Protein AF-A0A932YW39-F1 (afdb_monomer)

pLDDT: mean 83.46, std 16.33, range [32.78, 98.44]

Radius of gyration: 21.77 Å; Cα contacts (8 Å, |Δi|>4): 282; chains: 1; bounding box: 57×42×63 Å

Solvent-accessible surface area (backbone atoms only — not comparable to full-atom values): 14179 Å² total; per-residue (Å²): 134,74,94,84,71,64,67,73,47,42,44,57,53,24,48,76,70,68,35,53,71,59,16,70,72,30,68,87,46,59,55,74,54,30,34,54,54,38,49,54,51,25,55,53,27,41,76,68,62,35,29,71,59,21,32,52,32,50,55,47,38,44,35,29,47,35,36,71,42,46,56,87,41,50,39,81,54,96,92,39,49,34,69,50,87,52,57,65,60,51,52,52,28,51,53,54,24,41,47,53,38,19,53,50,32,65,67,50,55,80,74,49,62,77,56,41,84,38,78,41,69,64,91,78,71,103,61,77,86,54,76,44,82,39,83,35,82,43,37,65,66,26,52,49,55,40,50,42,42,33,39,48,32,41,58,66,53,88,48,64,68,59,29,50,52,44,49,50,59,66,55,61,47,80,66,89,44,70,73,50,46,54,52,51,52,52,45,52,55,64,46,43,42,82,81,35,61,43,68,60,35,50,54,55,49,59,60,66,39,95,86,46,99,61,64,51,57,72,68,57,46,50,54,52,43,49,51,39,49,53,32,30,63,70,38,46,56,72,74,58,52,59,57,50,52,66,71,53,56,81,77,77,114

Organism: NCBI:txid2750080

Nearest PDB structures (foldseek):
  4uer-assembly1_a  TM=2.408E-01  e=3.748E-01  Lachancea kluyveri
  7bii-assembly2_B  TM=2.633E-01  e=3.950E+00  Nematocida sp. ERTm5
  7xk8-assembly1_R  TM=2.225E-01  e=3.272E+00  Homo sapiens

Sequence (253 aa):
MLSGEAYRTVAEVAADSGCWATFVLISHQPIPEQVARLEQVFLAAARKNDDKEAKKYVGFICRALDDGQFVPLLKEERGRRALSDDWRAVEQAGARAQQARAQKMMELYPQLPSHGTGDARELLAEDESRPIKINVPVLLETRRAMLTEVAAWWRLTKDEEEAARLFQFLQSRELRFEPEKKMFREVIYKATDASFPPQRLVEALLALAPNGDLNLDWGDQLELGRILAIAWARNSDLSQVARKLRTVQPLVG

Secondary structure (DSSP, 8-state):
--TTPPP--HHHHHHHTT-HHHHHHHTTS-HHHHHHHHHHHHHHHHHTT-HHHHHHHHHHHHHHHHHHHHGGGEEEETTEEEE-S-HHHHHHHHHHHHHHHHHHHHHHGGGS-S-EEEEEE-SSSS-TT-EEEEEE---HHHHHHHHHHHHHHHHH-S-HHHHHHHHHHHHT----SHHHHHHHHHHHHHHT-TTS-HHHHHHHHHHTSTTS--SS-HHHHHHHHHHHHHHHHHH--HHHHHHHHHHHGGG--

Mean predicted aligned error: 8.67 Å

Foldseek 3Di:
DPPDDFQDALLRVCVVVVVVVLNVCQVPDDLVSNLVSLLVQLLVCLVVLVLVSNQVSLVSNLRSLLCVLFVVQWDQDPNTTHGHPPVVSVVVSVLSSLVVSLVVLLVCVVSGDQWDWDWDADPDDDPRPDTDTDTDGTSLSSNLSSLLSLLLNLQVDPDVVSVVVSLCSLQQDQQPDPSNLVSSLVSNLVSLPLNGDLVSLVVSLVCLPPVHPTNDDPVSSVSSNVSSVVSNVSNDDPVVVVVVCVVCVVVVD

Structure (mmCIF, N/CA/C/O backbone):
data_AF-A0A932YW39-F1
#
_entry.id   AF-A0A932YW39-F1
#
loop_
_atom_site.group_PDB
_atom_site.id
_atom_site.type_symbol
_atom_site.label_atom_id
_atom_site.label_alt_id
_atom_site.label_comp_id
_atom_site.label_asym_id
_atom_site.label_entity_id
_atom_site.label_seq_id
_atom_site.pdbx_PDB_ins_code
_atom_site.Cartn_x
_atom_site.Cartn_y
_atom_site.Cartn_z
_atom_site.occupancy
_atom_site.B_iso_or_equiv
_atom_site.auth_seq_id
_atom_site.auth_comp_id
_atom_site.auth_asym_id
_atom_site.auth_atom_id
_atom_site.pdbx_PDB_model_num
ATOM 1 N N . MET A 1 1 ? -15.139 -4.180 5.042 1.00 45.75 1 MET A N 1
ATOM 2 C CA . MET A 1 1 ? -15.339 -5.035 6.230 1.00 45.75 1 MET A CA 1
ATOM 3 C C . MET A 1 1 ? -16.742 -5.597 6.151 1.00 45.75 1 MET A C 1
ATOM 5 O O . MET A 1 1 ? -17.661 -4.834 5.881 1.00 45.75 1 MET A O 1
ATOM 9 N N . LEU A 1 2 ? -16.885 -6.913 6.283 1.00 35.62 2 LEU A N 1
ATOM 10 C CA . LEU A 1 2 ? -18.188 -7.570 6.362 1.00 35.62 2 LEU A CA 1
ATOM 11 C C . LEU A 1 2 ? -18.764 -7.306 7.760 1.00 35.62 2 LEU A C 1
ATOM 13 O O . LEU A 1 2 ? -18.026 -7.333 8.744 1.00 35.62 2 LEU A O 1
ATOM 17 N N . SER A 1 3 ? -20.058 -7.008 7.851 1.00 36.50 3 SER A N 1
ATOM 18 C CA . SER A 1 3 ? -20.745 -6.789 9.125 1.00 36.50 3 SER A CA 1
ATOM 19 C C . SER A 1 3 ? -20.589 -8.017 10.035 1.00 36.50 3 SER A C 1
ATOM 21 O O . SER A 1 3 ? -21.037 -9.100 9.661 1.00 36.50 3 SER A O 1
ATOM 23 N N . GLY A 1 4 ? -19.985 -7.856 11.218 1.00 50.12 4 GLY A N 1
ATOM 24 C CA . GLY A 1 4 ? -20.008 -8.867 12.288 1.00 50.12 4 GLY A CA 1
ATOM 25 C C . GLY A 1 4 ? -18.657 -9.380 12.798 1.00 50.12 4 GLY A C 1
ATOM 26 O O . GLY A 1 4 ? -18.637 -10.040 13.836 1.00 50.12 4 GLY A O 1
ATOM 27 N N . GLU A 1 5 ? -17.531 -9.076 12.147 1.00 58.47 5 GLU A N 1
ATOM 28 C CA . GLU A 1 5 ? -16.210 -9.390 12.712 1.00 58.47 5 GLU A CA 1
ATOM 29 C C . GLU A 1 5 ? -15.775 -8.316 13.717 1.00 58.47 5 GLU A C 1
ATOM 31 O O . GLU A 1 5 ? -15.832 -7.118 13.433 1.00 58.47 5 GLU A O 1
ATOM 36 N N . ALA A 1 6 ? -15.345 -8.747 14.907 1.00 77.06 6 ALA A N 1
ATOM 37 C CA . ALA A 1 6 ? -14.797 -7.850 15.918 1.00 77.06 6 ALA A CA 1
ATOM 38 C C . ALA A 1 6 ? -13.520 -7.188 15.384 1.00 77.06 6 ALA A C 1
ATOM 40 O O . ALA A 1 6 ? -12.636 -7.865 14.852 1.00 77.06 6 ALA A O 1
ATOM 41 N N . TYR A 1 7 ? -13.423 -5.866 15.528 1.00 85.94 7 TYR A N 1
ATOM 42 C CA . TYR A 1 7 ? -12.223 -5.141 15.131 1.00 85.94 7 TYR A CA 1
ATOM 43 C C . TYR A 1 7 ? -11.058 -5.554 16.032 1.00 85.94 7 TYR A C 1
ATOM 45 O O . TYR A 1 7 ? -11.208 -5.621 17.252 1.00 85.94 7 TYR A O 1
ATOM 53 N N . ARG A 1 8 ? -9.900 -5.817 15.421 1.00 89.31 8 ARG A N 1
ATOM 54 C CA . ARG A 1 8 ? -8.695 -6.259 16.122 1.00 89.31 8 ARG A CA 1
ATOM 55 C C . ARG A 1 8 ? -7.599 -5.217 16.005 1.00 89.31 8 ARG A C 1
ATOM 57 O O . ARG A 1 8 ? -7.260 -4.823 14.889 1.00 89.31 8 ARG A O 1
ATOM 64 N N . THR A 1 9 ? -7.037 -4.823 17.141 1.00 93.00 9 THR A N 1
ATOM 65 C CA . THR A 1 9 ? -5.924 -3.865 17.200 1.00 93.00 9 THR A CA 1
ATOM 66 C C . THR A 1 9 ? -4.618 -4.483 16.710 1.00 93.00 9 THR A C 1
ATOM 68 O O . THR A 1 9 ? -4.467 -5.708 16.673 1.00 93.00 9 THR A O 1
ATOM 71 N N . VAL A 1 10 ? -3.628 -3.659 16.366 1.00 95.75 10 VAL A N 1
ATOM 72 C CA . VAL A 1 10 ? -2.300 -4.135 15.951 1.00 95.75 10 VAL A CA 1
ATOM 73 C C . VAL A 1 10 ? -1.633 -4.993 17.027 1.00 95.75 10 VAL A C 1
ATOM 75 O O . VAL A 1 10 ? -1.013 -6.002 16.696 1.00 95.75 10 VAL A O 1
ATOM 78 N N . ALA A 1 11 ? -1.814 -4.655 18.308 1.00 94.50 11 ALA A N 1
ATOM 79 C CA . ALA A 1 11 ? -1.295 -5.443 19.423 1.00 94.50 11 ALA A CA 1
ATOM 80 C C . ALA A 1 11 ? -1.951 -6.834 19.477 1.00 94.50 11 ALA A C 1
ATOM 82 O O . ALA A 1 11 ? -1.254 -7.842 19.571 1.00 94.50 11 ALA A O 1
ATOM 83 N N . GLU A 1 12 ? -3.276 -6.914 19.336 1.00 93.69 12 GLU A N 1
ATOM 84 C CA . GLU A 1 12 ? -3.998 -8.194 19.303 1.00 93.69 12 GLU A CA 1
ATOM 85 C C . GLU A 1 12 ? -3.575 -9.053 18.101 1.00 93.69 12 GLU A C 1
ATOM 87 O O . GLU A 1 12 ? -3.346 -10.251 18.245 1.00 93.69 12 GLU A O 1
ATOM 92 N N . VAL A 1 13 ? -3.405 -8.448 16.921 1.00 94.56 13 VAL A N 1
ATOM 93 C CA . VAL A 1 13 ? -2.918 -9.159 15.725 1.00 94.56 13 VAL A CA 1
ATOM 94 C C . VAL A 1 13 ? -1.470 -9.637 15.908 1.00 94.56 13 VAL A C 1
ATOM 96 O O . VAL A 1 13 ? -1.122 -10.742 15.482 1.00 94.56 13 VAL A O 1
ATOM 99 N N . ALA A 1 14 ? -0.610 -8.844 16.554 1.00 95.25 14 ALA A N 1
ATOM 100 C CA . ALA A 1 14 ? 0.764 -9.240 16.860 1.00 95.25 14 ALA A CA 1
ATOM 101 C C . ALA A 1 14 ? 0.818 -10.419 17.848 1.00 95.25 14 ALA A C 1
ATOM 103 O O . ALA A 1 14 ? 1.601 -11.345 17.636 1.00 95.25 14 ALA A O 1
ATOM 104 N N . ALA A 1 15 ? -0.029 -10.423 18.881 1.00 94.62 15 ALA A N 1
ATOM 105 C CA . ALA A 1 15 ? -0.123 -11.526 19.837 1.00 94.62 15 ALA A CA 1
ATOM 106 C C . ALA A 1 15 ? -0.582 -12.828 19.160 1.00 94.62 15 ALA A C 1
ATOM 108 O O . ALA A 1 15 ? 0.083 -13.857 19.277 1.00 94.62 15 ALA A O 1
ATOM 109 N N . ASP A 1 16 ? -1.656 -12.772 18.373 1.00 93.00 16 ASP A N 1
ATOM 110 C CA . ASP A 1 16 ? -2.217 -13.947 17.694 1.00 93.00 16 ASP A CA 1
ATOM 111 C C . ASP A 1 16 ? -1.306 -14.548 16.628 1.00 93.00 16 ASP A C 1
ATOM 113 O O . ASP A 1 16 ? -1.309 -15.755 16.400 1.00 93.00 16 ASP A O 1
ATOM 117 N N . SER A 1 17 ? -0.509 -13.709 15.971 1.00 91.44 17 SER A N 1
ATOM 118 C CA . SER A 1 17 ? 0.494 -14.163 15.005 1.00 91.44 17 SER A CA 1
ATOM 119 C C . SER A 1 17 ? 1.770 -14.703 15.666 1.00 91.44 17 SER A C 1
ATOM 121 O O . SER A 1 17 ? 2.734 -15.012 14.965 1.00 91.44 17 SER A O 1
ATOM 123 N N . GLY A 1 18 ? 1.811 -14.798 17.002 1.00 92.94 18 GLY A N 1
ATOM 124 C CA . GLY A 1 18 ? 2.975 -15.251 17.767 1.00 92.94 18 GLY A CA 1
ATOM 125 C C . GLY A 1 18 ? 4.152 -14.270 17.741 1.00 92.94 18 GLY A C 1
ATOM 126 O O . GLY A 1 18 ? 5.271 -14.626 18.112 1.00 92.94 18 GLY A O 1
ATOM 127 N N . CYS A 1 19 ? 3.929 -13.027 17.309 1.00 93.94 19 CYS A N 1
ATOM 128 C CA . CYS A 1 19 ? 4.953 -11.992 17.198 1.00 93.94 19 CYS A CA 1
ATOM 129 C C . CYS A 1 19 ? 5.147 -11.275 18.538 1.00 93.94 19 CYS A C 1
ATOM 131 O O . CYS A 1 19 ? 4.965 -10.062 18.643 1.00 93.94 19 CYS A O 1
ATOM 133 N N . TRP A 1 20 ? 5.537 -12.029 19.568 1.00 94.50 20 TRP A N 1
ATOM 134 C CA . TRP A 1 20 ? 5.637 -11.537 20.946 1.00 94.50 20 TRP A CA 1
ATOM 135 C C . TRP A 1 20 ? 6.577 -10.343 21.106 1.00 94.50 20 TRP A C 1
ATOM 137 O O . TRP A 1 20 ? 6.256 -9.419 21.845 1.00 94.50 20 TRP A O 1
ATOM 147 N N . ALA A 1 21 ? 7.697 -10.311 20.378 1.00 93.81 21 ALA A N 1
ATOM 148 C CA . ALA A 1 21 ? 8.599 -9.158 20.388 1.00 93.81 21 ALA A CA 1
ATOM 149 C C . ALA A 1 21 ? 7.898 -7.882 19.890 1.00 93.81 21 ALA A C 1
ATOM 151 O O . ALA A 1 21 ? 8.032 -6.825 20.499 1.00 93.81 21 ALA A O 1
ATOM 152 N N . THR A 1 22 ? 7.103 -7.991 18.821 1.00 96.06 22 THR A N 1
ATOM 153 C CA . THR A 1 22 ? 6.310 -6.880 18.281 1.00 96.06 22 THR A CA 1
ATOM 154 C C . THR A 1 22 ? 5.195 -6.475 19.234 1.00 96.06 22 THR A C 1
ATOM 156 O O . THR A 1 22 ? 5.003 -5.286 19.450 1.00 96.06 22 THR A O 1
ATOM 159 N N . PHE A 1 23 ? 4.497 -7.442 19.836 1.00 96.81 23 PHE A N 1
ATOM 160 C CA . PHE A 1 23 ? 3.485 -7.179 20.858 1.00 96.81 23 PHE A CA 1
ATOM 161 C C . PHE A 1 23 ? 4.086 -6.376 22.019 1.00 96.81 23 PHE A C 1
ATOM 163 O O . PHE A 1 23 ? 3.659 -5.257 22.277 1.00 96.81 23 PHE A O 1
ATOM 170 N N . VAL A 1 24 ? 5.144 -6.886 22.658 1.00 95.56 24 VAL A N 1
ATOM 171 C CA . VAL A 1 24 ? 5.813 -6.206 23.782 1.00 95.56 24 VAL A CA 1
ATOM 172 C C . VAL A 1 24 ? 6.287 -4.802 23.392 1.00 95.56 24 VAL A C 1
ATOM 174 O O . VAL A 1 24 ? 6.174 -3.877 24.193 1.00 95.56 24 VAL A O 1
ATOM 177 N N . LEU A 1 25 ? 6.766 -4.624 22.156 1.00 94.38 25 LEU A N 1
ATOM 178 C CA . LEU A 1 25 ? 7.236 -3.338 21.641 1.00 94.38 25 LEU A CA 1
ATOM 179 C C . LEU A 1 25 ? 6.136 -2.263 21.568 1.00 94.38 25 LEU A C 1
ATOM 181 O O . LEU A 1 25 ? 6.453 -1.084 21.720 1.00 94.38 25 LEU A O 1
ATOM 185 N N . ILE A 1 26 ? 4.874 -2.638 21.320 1.00 96.25 26 ILE A N 1
ATOM 186 C CA . ILE A 1 26 ? 3.799 -1.682 20.992 1.00 96.25 26 ILE A CA 1
ATOM 187 C C . ILE A 1 26 ? 2.642 -1.646 22.003 1.00 96.25 26 ILE A C 1
ATOM 189 O O . ILE A 1 26 ? 1.948 -0.636 22.076 1.00 96.25 26 ILE A O 1
ATOM 193 N N . SER A 1 27 ? 2.442 -2.687 22.820 1.00 92.19 27 SER A N 1
ATOM 194 C CA . SER A 1 27 ? 1.239 -2.864 23.661 1.00 92.19 27 SER A CA 1
ATOM 195 C C . SER A 1 27 ? 0.973 -1.772 24.698 1.00 92.19 27 SER A C 1
ATOM 197 O O . SER A 1 27 ? -0.163 -1.611 25.137 1.00 92.19 27 SER A O 1
ATOM 199 N N . HIS A 1 28 ? 1.999 -1.025 25.100 1.00 91.06 28 HIS A N 1
ATOM 200 C CA . HIS A 1 28 ? 1.885 0.046 26.097 1.00 91.06 28 HIS A CA 1
ATOM 201 C C . HIS A 1 28 ? 2.214 1.426 25.527 1.00 91.06 28 HIS A C 1
ATOM 203 O O . HIS A 1 28 ? 2.406 2.375 26.281 1.00 91.06 28 HIS A O 1
ATOM 209 N N . GLN A 1 29 ? 2.342 1.536 24.207 1.00 93.81 29 GLN A N 1
ATOM 210 C CA . GLN A 1 29 ? 2.684 2.787 23.543 1.00 93.81 29 GLN A CA 1
ATOM 211 C C . GLN A 1 29 ? 1.411 3.443 22.982 1.00 93.81 29 GLN A C 1
ATOM 213 O O . GLN A 1 29 ? 0.507 2.733 22.532 1.00 93.81 29 GLN A O 1
ATOM 218 N N . PRO A 1 30 ? 1.312 4.781 22.964 1.00 94.81 30 PRO A N 1
ATOM 219 C CA . PRO A 1 30 ? 0.289 5.476 22.193 1.00 94.81 30 PRO A CA 1
ATOM 220 C C . PRO A 1 30 ? 0.471 5.206 20.691 1.00 94.81 30 PRO A C 1
ATOM 222 O O . PRO A 1 30 ? 1.581 4.971 20.218 1.00 94.81 30 PRO A O 1
ATOM 225 N N . ILE A 1 31 ? -0.616 5.268 19.920 1.00 93.88 31 ILE A N 1
ATOM 226 C CA . ILE A 1 31 ? -0.646 4.867 18.498 1.00 93.88 31 ILE A CA 1
ATOM 227 C C . ILE A 1 31 ? 0.460 5.522 17.642 1.00 93.88 31 ILE A C 1
ATOM 229 O O . ILE A 1 31 ? 1.117 4.794 16.898 1.00 93.88 31 ILE A O 1
ATOM 233 N N . PRO A 1 32 ? 0.752 6.838 17.751 1.00 95.06 32 PRO A N 1
ATOM 234 C CA . PRO A 1 32 ? 1.852 7.439 16.991 1.00 95.06 32 PRO A CA 1
ATOM 235 C C . PRO A 1 32 ? 3.217 6.806 17.296 1.00 95.06 32 PRO A C 1
ATOM 237 O O . PRO A 1 32 ? 4.021 6.591 16.391 1.00 95.06 32 PRO A O 1
ATOM 240 N N . GLU A 1 33 ? 3.467 6.452 18.559 1.00 96.88 33 GLU A N 1
ATOM 241 C CA . GLU A 1 33 ? 4.694 5.764 18.962 1.00 96.88 33 GLU A CA 1
ATOM 242 C C . GLU A 1 33 ? 4.702 4.312 18.479 1.00 96.88 33 GLU A C 1
ATOM 244 O O . GLU A 1 33 ? 5.743 3.838 18.031 1.00 96.88 33 GLU A O 1
ATOM 249 N N . GLN A 1 34 ? 3.556 3.619 18.479 1.00 96.62 34 GLN A N 1
ATOM 250 C CA . GLN A 1 34 ? 3.457 2.279 17.889 1.00 96.62 34 GLN A CA 1
ATOM 251 C C . GLN A 1 34 ? 3.877 2.294 16.415 1.00 96.62 34 GLN A C 1
ATOM 253 O O . GLN A 1 34 ? 4.720 1.494 16.013 1.00 96.62 34 GLN A O 1
ATOM 258 N N . VAL A 1 35 ? 3.344 3.235 15.625 1.00 97.44 35 VAL A N 1
ATOM 259 C CA . VAL A 1 35 ? 3.701 3.405 14.208 1.00 97.44 35 VAL A CA 1
ATOM 260 C C . VAL A 1 35 ? 5.206 3.648 14.059 1.00 97.44 35 VAL A C 1
ATOM 262 O O . VAL A 1 35 ? 5.867 2.904 13.337 1.00 97.44 35 VAL A O 1
ATOM 265 N N . ALA A 1 36 ? 5.777 4.594 14.811 1.00 97.50 36 ALA A N 1
ATOM 266 C CA . ALA A 1 36 ? 7.208 4.901 14.753 1.00 97.50 36 ALA A CA 1
ATOM 267 C C . ALA A 1 36 ? 8.101 3.698 15.122 1.00 97.50 36 ALA A C 1
ATOM 269 O O . ALA A 1 36 ? 9.142 3.467 14.503 1.00 97.50 36 ALA A O 1
ATOM 270 N N . ARG A 1 37 ? 7.707 2.890 16.115 1.00 97.50 37 ARG A N 1
ATOM 271 C CA . ARG A 1 37 ? 8.437 1.665 16.484 1.00 97.50 37 ARG A CA 1
ATOM 272 C C . ARG A 1 37 ? 8.369 0.610 15.384 1.00 97.50 37 ARG A C 1
ATOM 274 O O . ARG A 1 37 ? 9.387 -0.003 15.070 1.00 97.50 37 ARG A O 1
ATOM 281 N N . LEU A 1 38 ? 7.199 0.408 14.781 1.00 98.19 38 LEU A N 1
ATOM 282 C CA . LEU A 1 38 ? 7.026 -0.540 13.679 1.00 98.19 38 LEU A CA 1
ATOM 283 C C . LEU A 1 38 ? 7.818 -0.108 12.436 1.00 98.19 38 LEU A C 1
ATOM 285 O O . LEU A 1 38 ? 8.444 -0.954 11.800 1.00 98.19 38 LEU A O 1
ATOM 289 N N . GLU A 1 39 ? 7.871 1.193 12.141 1.00 97.88 39 GLU A N 1
ATOM 290 C CA . GLU A 1 39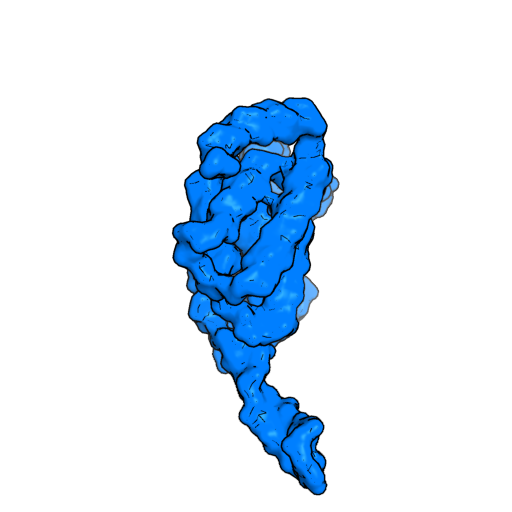 ? 8.710 1.767 11.080 1.00 97.88 39 GLU A CA 1
ATOM 291 C C . GLU A 1 39 ? 10.199 1.484 11.301 1.00 97.88 39 GLU A C 1
ATOM 293 O O . GLU A 1 39 ? 10.898 1.074 10.374 1.00 97.88 39 GLU A O 1
ATOM 298 N N . GLN A 1 40 ? 10.697 1.643 12.531 1.00 97.38 40 GLN A N 1
ATOM 299 C CA . GLN A 1 40 ? 12.096 1.342 12.852 1.00 97.38 40 GLN A CA 1
ATOM 300 C C . GLN A 1 40 ? 12.446 -0.118 12.545 1.00 97.38 40 GLN A C 1
ATOM 302 O O . GLN A 1 40 ? 13.496 -0.388 11.953 1.00 97.38 40 GLN A O 1
ATOM 307 N N . VAL A 1 41 ? 11.568 -1.059 12.907 1.00 97.62 41 VAL A N 1
ATOM 308 C CA . VAL A 1 41 ? 11.806 -2.484 12.643 1.00 97.62 41 VAL A CA 1
ATOM 309 C C . VAL A 1 41 ? 11.658 -2.811 11.158 1.00 97.62 41 VAL A C 1
ATOM 311 O O . VAL A 1 41 ? 12.501 -3.519 10.608 1.00 97.62 41 VAL A O 1
ATOM 314 N N . PHE A 1 42 ? 10.664 -2.232 10.484 1.00 98.19 42 PHE A N 1
ATOM 315 C CA . PHE A 1 42 ? 10.502 -2.316 9.034 1.00 98.19 42 PHE A CA 1
ATOM 316 C C . PHE A 1 42 ? 11.773 -1.885 8.290 1.00 98.19 42 PHE A C 1
ATOM 318 O O . PHE A 1 42 ? 12.306 -2.642 7.480 1.00 98.19 42 PHE A O 1
ATOM 325 N N . LEU A 1 43 ? 12.314 -0.704 8.606 1.00 97.50 43 LEU A N 1
ATOM 326 C CA . LEU A 1 43 ? 13.524 -0.181 7.966 1.00 97.50 43 LEU A CA 1
ATOM 327 C C . LEU A 1 43 ? 14.772 -1.000 8.320 1.00 97.50 43 LEU A C 1
ATOM 329 O O . LEU A 1 43 ? 15.725 -1.047 7.539 1.00 97.50 43 LEU A O 1
ATOM 333 N N . ALA A 1 44 ? 14.807 -1.634 9.494 1.00 96.38 44 ALA A N 1
ATOM 334 C CA . ALA A 1 44 ? 15.876 -2.560 9.857 1.00 96.38 44 ALA A CA 1
ATOM 335 C C . ALA A 1 44 ? 15.801 -3.865 9.044 1.00 96.38 44 ALA A C 1
ATOM 337 O O . ALA A 1 44 ? 16.838 -4.347 8.587 1.00 96.38 44 ALA A O 1
ATOM 338 N N . ALA A 1 45 ? 14.601 -4.411 8.824 1.00 95.94 45 ALA A N 1
ATOM 339 C CA . ALA A 1 45 ? 14.379 -5.581 7.973 1.00 95.94 45 ALA A CA 1
ATOM 340 C C . ALA A 1 45 ? 14.700 -5.278 6.500 1.00 95.94 45 ALA A C 1
A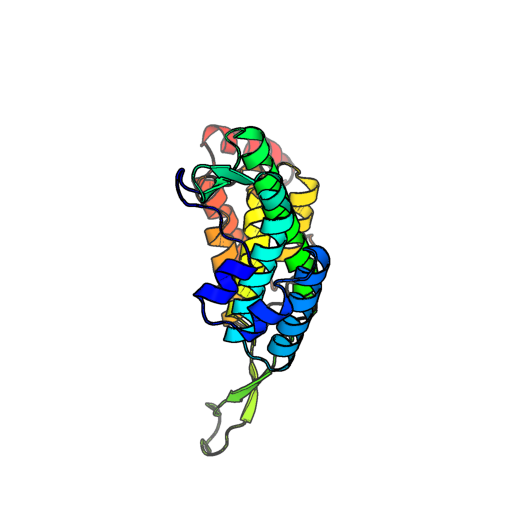TOM 34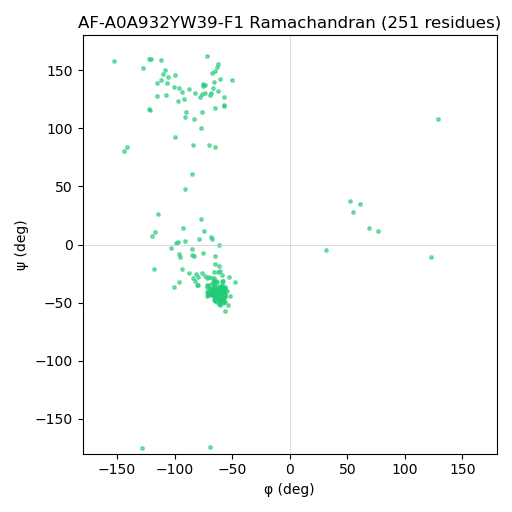2 O O . ALA A 1 45 ? 15.446 -6.022 5.861 1.00 95.94 45 ALA A O 1
ATOM 343 N N . ALA A 1 46 ? 14.241 -4.129 5.992 1.00 95.44 46 ALA A N 1
ATOM 344 C CA . ALA A 1 46 ? 14.526 -3.668 4.637 1.00 95.44 46 ALA A CA 1
ATOM 345 C C . ALA A 1 46 ? 16.035 -3.524 4.382 1.00 95.44 46 ALA A C 1
ATOM 347 O O . ALA A 1 46 ? 16.535 -4.006 3.372 1.00 95.44 46 ALA A O 1
ATOM 348 N N . ARG A 1 47 ? 16.789 -2.945 5.329 1.00 94.31 47 ARG A N 1
ATOM 349 C CA . ARG A 1 47 ? 18.259 -2.838 5.241 1.00 94.31 47 ARG A CA 1
ATOM 350 C C . ARG A 1 47 ? 18.979 -4.187 5.207 1.00 94.31 47 ARG A C 1
ATOM 352 O O . ARG A 1 47 ? 20.095 -4.262 4.705 1.00 94.31 47 ARG A O 1
ATOM 359 N N . LYS A 1 48 ? 18.355 -5.243 5.731 1.00 93.25 48 LYS A N 1
ATOM 360 C CA . LYS A 1 48 ? 18.862 -6.622 5.676 1.00 93.25 48 LYS A CA 1
ATOM 361 C C . LYS A 1 48 ? 18.370 -7.393 4.446 1.00 93.25 48 LYS A C 1
ATOM 363 O O . LYS A 1 48 ? 18.679 -8.573 4.332 1.00 93.25 48 LYS A O 1
ATOM 368 N N . ASN A 1 49 ? 17.621 -6.752 3.542 1.00 92.69 49 ASN A N 1
ATOM 369 C CA . ASN A 1 49 ? 16.938 -7.386 2.410 1.00 92.69 49 ASN A CA 1
ATOM 370 C C . ASN A 1 49 ? 15.997 -8.539 2.821 1.00 92.69 49 ASN A C 1
ATOM 372 O O . ASN A 1 49 ? 15.746 -9.448 2.032 1.00 92.69 49 ASN A O 1
ATOM 376 N N . ASP A 1 50 ? 15.455 -8.501 4.043 1.00 94.56 50 ASP A N 1
ATOM 377 C CA . ASP A 1 50 ? 14.483 -9.488 4.520 1.00 94.56 50 ASP A CA 1
ATOM 378 C C . ASP A 1 50 ? 13.076 -9.095 4.052 1.00 94.56 50 ASP A C 1
ATOM 380 O O . ASP A 1 50 ? 12.338 -8.395 4.747 1.00 94.56 50 ASP A O 1
ATOM 384 N N . ASP A 1 51 ? 12.726 -9.504 2.829 1.00 95.38 51 ASP A N 1
ATOM 385 C CA . ASP A 1 51 ? 11.450 -9.150 2.191 1.00 95.38 51 ASP A CA 1
ATOM 386 C C . ASP A 1 51 ? 10.242 -9.677 2.971 1.00 95.38 51 ASP A C 1
ATOM 388 O O . ASP A 1 51 ? 9.229 -8.995 3.115 1.00 95.38 51 ASP A O 1
ATOM 392 N N . LYS A 1 52 ? 10.357 -10.883 3.535 1.00 95.94 52 LYS A N 1
ATOM 393 C CA . LYS A 1 52 ? 9.268 -11.500 4.292 1.00 95.94 52 LYS A CA 1
ATOM 394 C C . LYS A 1 52 ? 8.984 -10.712 5.567 1.00 95.94 52 LYS A C 1
ATOM 396 O O . LYS A 1 52 ? 7.820 -10.411 5.848 1.00 95.94 52 LYS A O 1
ATOM 401 N N . GLU A 1 53 ? 10.026 -10.370 6.323 1.00 95.81 53 GLU A N 1
ATOM 402 C CA . GLU A 1 53 ? 9.863 -9.610 7.560 1.00 95.81 53 GLU A CA 1
ATOM 403 C C . GLU A 1 53 ? 9.460 -8.158 7.263 1.00 95.81 53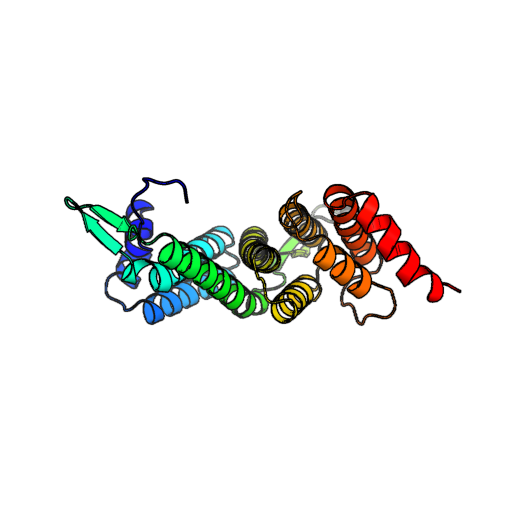 GLU A C 1
ATOM 405 O O . GLU A 1 53 ? 8.522 -7.648 7.876 1.00 95.81 53 GLU A O 1
ATOM 410 N N . ALA A 1 54 ? 10.065 -7.505 6.264 1.00 97.44 54 ALA A N 1
ATOM 411 C CA . ALA A 1 54 ? 9.690 -6.147 5.866 1.00 97.44 54 ALA A CA 1
ATOM 412 C C . ALA A 1 54 ? 8.209 -6.063 5.446 1.00 97.44 54 ALA A C 1
ATOM 414 O O . ALA A 1 54 ? 7.466 -5.225 5.962 1.00 97.44 54 ALA A O 1
ATOM 415 N N . LYS A 1 55 ? 7.727 -6.983 4.603 1.00 97.69 55 LYS A N 1
ATOM 416 C CA . LYS A 1 55 ? 6.316 -7.057 4.193 1.00 97.69 55 LYS A CA 1
ATOM 417 C C . LYS A 1 55 ? 5.375 -7.266 5.378 1.00 97.69 55 LYS A C 1
ATOM 419 O O . LYS A 1 55 ? 4.316 -6.644 5.453 1.00 97.69 55 LYS A O 1
ATOM 424 N N . LYS A 1 56 ? 5.742 -8.138 6.315 1.00 97.19 56 LYS A N 1
ATOM 425 C CA . LYS A 1 56 ? 4.965 -8.366 7.539 1.00 97.19 56 LYS A CA 1
ATOM 426 C C . LYS A 1 56 ? 4.810 -7.072 8.344 1.00 97.19 56 LYS A C 1
ATOM 428 O O . LYS A 1 56 ? 3.700 -6.759 8.775 1.00 97.19 56 LYS A O 1
ATOM 433 N N . TYR A 1 57 ? 5.880 -6.290 8.488 1.00 97.88 57 TYR A N 1
ATOM 434 C CA . TYR A 1 57 ? 5.809 -5.002 9.179 1.00 97.88 57 TYR A CA 1
ATOM 435 C C . TYR A 1 57 ? 5.035 -3.928 8.407 1.00 97.88 57 TYR A C 1
ATOM 437 O O . TYR A 1 57 ? 4.396 -3.109 9.060 1.00 97.88 57 TYR A O 1
ATOM 445 N N . VAL A 1 58 ? 4.970 -3.963 7.068 1.00 98.06 58 VAL A N 1
ATOM 446 C CA . VAL A 1 58 ? 4.001 -3.133 6.313 1.00 98.06 58 VAL A CA 1
ATOM 447 C C . VAL A 1 58 ? 2.574 -3.420 6.789 1.00 98.06 58 VAL A C 1
ATOM 449 O O . VAL A 1 58 ? 1.824 -2.491 7.079 1.00 98.06 58 VAL A O 1
ATOM 452 N N . GLY A 1 59 ? 2.219 -4.698 6.960 1.00 97.56 59 GLY A N 1
ATOM 453 C CA . GLY A 1 59 ? 0.911 -5.097 7.488 1.00 97.56 59 GLY A CA 1
ATOM 454 C C . GLY A 1 59 ? 0.636 -4.564 8.899 1.00 97.56 59 GLY A C 1
ATOM 455 O O . GLY A 1 59 ? -0.460 -4.067 9.166 1.00 97.56 59 GLY A O 1
ATOM 456 N N . PHE A 1 60 ? 1.628 -4.611 9.793 1.00 98.00 60 PHE A N 1
ATOM 457 C CA . PHE A 1 60 ? 1.493 -4.036 11.134 1.00 98.00 60 PHE A CA 1
ATOM 458 C C . PHE A 1 60 ? 1.395 -2.509 11.121 1.00 98.00 60 PHE A C 1
ATOM 460 O O . PHE A 1 60 ? 0.569 -1.967 11.847 1.00 98.00 60 PHE A O 1
ATOM 467 N N . ILE A 1 61 ? 2.169 -1.814 10.282 1.00 98.44 61 ILE A N 1
ATOM 468 C CA . ILE A 1 61 ? 2.080 -0.353 10.132 1.00 98.44 61 ILE A CA 1
ATOM 469 C C . ILE A 1 61 ? 0.683 0.040 9.645 1.00 98.44 61 ILE A C 1
ATOM 471 O O . ILE A 1 61 ? 0.052 0.901 10.254 1.00 98.44 61 ILE A O 1
ATOM 475 N N . CYS A 1 62 ? 0.158 -0.627 8.609 1.00 98.00 62 CYS A N 1
ATOM 476 C CA . CYS A 1 62 ? -1.205 -0.384 8.132 1.00 98.00 62 CYS A CA 1
ATOM 477 C C . CYS A 1 62 ? -2.236 -0.567 9.250 1.00 98.00 62 CYS A C 1
ATOM 479 O O . CYS A 1 62 ? -3.121 0.269 9.409 1.00 98.00 62 CYS A O 1
ATOM 481 N N . ARG A 1 63 ? -2.093 -1.623 10.060 1.00 96.88 63 ARG A N 1
ATOM 482 C CA . ARG A 1 63 ? -2.997 -1.882 11.184 1.00 96.88 63 ARG A CA 1
ATOM 483 C C . ARG A 1 63 ? -2.872 -0.844 12.302 1.00 96.88 63 ARG A C 1
ATOM 485 O O . ARG A 1 63 ? -3.881 -0.447 12.864 1.00 96.88 63 ARG A O 1
ATOM 492 N N . ALA A 1 64 ? -1.670 -0.376 12.617 1.00 97.38 64 ALA A N 1
ATOM 493 C CA . ALA A 1 64 ? -1.482 0.676 13.615 1.00 97.38 64 ALA A CA 1
ATOM 494 C C . ALA A 1 64 ? -2.093 2.014 13.152 1.00 97.38 64 ALA A C 1
ATOM 496 O O . ALA A 1 64 ? -2.676 2.747 13.949 1.00 97.38 64 ALA A O 1
ATOM 497 N N . LEU A 1 65 ? -2.022 2.321 11.852 1.00 97.50 65 LEU A N 1
ATOM 498 C CA . LEU A 1 65 ? -2.705 3.483 11.272 1.00 97.50 65 LEU A CA 1
ATOM 499 C C . LEU A 1 65 ? -4.231 3.331 11.323 1.00 97.50 65 LEU A C 1
ATOM 501 O O . LEU A 1 65 ? -4.927 4.302 11.624 1.00 97.50 65 LEU A O 1
ATOM 505 N N . ASP A 1 66 ? -4.739 2.119 11.085 1.00 95.88 66 ASP A N 1
ATOM 506 C CA . ASP A 1 66 ? -6.156 1.789 11.261 1.00 95.88 66 ASP A CA 1
ATOM 507 C C . ASP A 1 66 ? -6.606 2.021 12.698 1.00 95.88 66 ASP A C 1
ATOM 509 O O . ASP A 1 66 ? -7.643 2.645 12.917 1.00 95.88 66 ASP A O 1
ATOM 513 N N . ASP A 1 67 ? -5.810 1.585 13.677 1.00 95.06 67 ASP A N 1
ATOM 514 C CA . ASP A 1 67 ? -6.123 1.774 15.091 1.00 95.06 67 ASP A CA 1
ATOM 515 C C . ASP A 1 67 ? -6.324 3.256 15.412 1.00 95.06 67 ASP A C 1
ATOM 517 O O . ASP A 1 67 ? -7.262 3.608 16.125 1.00 95.06 67 ASP A O 1
ATOM 521 N N . GLY A 1 68 ? -5.517 4.138 14.812 1.00 93.69 68 GLY A N 1
ATOM 522 C CA . GLY A 1 68 ? -5.650 5.588 14.967 1.00 93.69 68 GLY A CA 1
ATOM 523 C C . GLY A 1 68 ? -7.004 6.147 14.522 1.00 93.69 68 GLY A C 1
ATOM 524 O O . GLY A 1 68 ? -7.431 7.176 15.041 1.00 93.69 68 GLY A O 1
ATOM 525 N N . GLN A 1 69 ? -7.687 5.476 13.590 1.00 94.25 69 GLN A N 1
ATOM 526 C CA . GLN A 1 69 ? -8.988 5.899 13.063 1.00 94.25 69 GLN A CA 1
ATOM 527 C C . GLN A 1 69 ? -10.160 5.132 13.681 1.00 94.25 69 GLN A C 1
ATOM 529 O O . GLN A 1 69 ? -11.224 5.708 13.901 1.00 94.25 69 GLN A O 1
ATOM 534 N N . PHE A 1 70 ? -9.981 3.839 13.958 1.00 91.88 70 PHE A N 1
ATOM 535 C CA . PHE A 1 70 ? -11.058 2.947 14.379 1.00 91.88 70 PHE A CA 1
ATOM 536 C C . PHE A 1 70 ? -11.158 2.766 15.892 1.00 91.88 70 PHE A C 1
ATOM 538 O O . PHE A 1 70 ? -12.277 2.631 16.380 1.00 91.88 70 PHE A O 1
ATOM 545 N N . VAL A 1 71 ? -10.054 2.806 16.653 1.00 90.69 71 VAL A N 1
ATOM 546 C CA . VAL A 1 71 ? -10.096 2.648 18.124 1.00 90.69 71 VAL A CA 1
ATOM 547 C C . VAL A 1 71 ? -11.019 3.669 18.800 1.00 90.69 71 VAL A C 1
ATOM 549 O O . VAL A 1 71 ? -11.807 3.253 19.649 1.00 90.69 71 VAL A O 1
ATOM 552 N N . PRO A 1 72 ? -11.026 4.963 18.413 1.00 89.88 72 PRO A N 1
ATOM 553 C CA . PRO A 1 72 ? -11.964 5.938 18.975 1.00 89.88 72 PRO A CA 1
ATOM 554 C C . PRO A 1 72 ? -13.444 5.621 18.713 1.00 89.88 72 PRO A C 1
ATOM 556 O O . PRO A 1 72 ? -14.314 6.166 19.386 1.00 89.88 72 PRO A O 1
ATOM 559 N N . LEU A 1 73 ? -13.737 4.767 17.727 1.00 87.75 73 LEU A N 1
ATOM 560 C CA . LEU A 1 73 ? -15.090 4.360 17.349 1.00 87.75 73 LEU A CA 1
ATOM 561 C C . LEU A 1 73 ? -15.488 3.003 17.939 1.00 87.75 73 LEU A C 1
ATOM 563 O O . LEU A 1 73 ? -16.586 2.526 17.647 1.00 87.75 73 LEU A O 1
ATOM 567 N N . LEU A 1 74 ? -14.623 2.365 18.731 1.00 85.94 74 LEU A N 1
ATOM 568 C CA . LEU A 1 74 ? -14.942 1.091 19.363 1.00 85.94 74 LEU A CA 1
ATOM 569 C C . LEU A 1 74 ? -15.882 1.301 20.547 1.00 85.94 74 LEU A C 1
ATOM 571 O O . LEU A 1 74 ? -15.618 2.094 21.449 1.00 85.94 74 LEU A O 1
ATOM 575 N N . LYS A 1 75 ? -16.964 0.530 20.555 1.00 80.50 75 LYS A N 1
ATOM 576 C CA . LYS A 1 75 ? -17.853 0.351 21.697 1.00 80.50 75 LYS A CA 1
ATOM 577 C C . LYS A 1 75 ? -17.608 -1.023 22.298 1.00 80.50 75 LYS A C 1
ATOM 579 O O . LYS A 1 75 ? -17.335 -1.996 21.591 1.00 80.50 75 LYS A O 1
ATOM 584 N N . GLU A 1 76 ? -17.705 -1.101 23.616 1.00 73.00 76 GLU A N 1
ATOM 585 C CA . GLU A 1 76 ? -1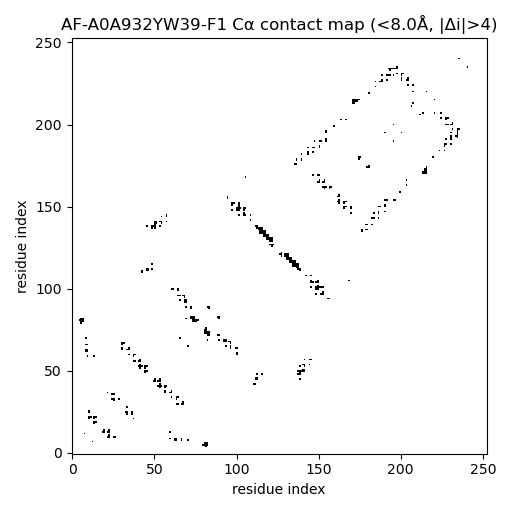7.647 -2.370 24.323 1.00 73.00 76 GLU A CA 1
ATOM 586 C C . GLU A 1 76 ? -19.066 -2.925 24.466 1.00 73.00 76 GLU A C 1
ATOM 588 O O . GLU A 1 76 ? -19.891 -2.390 25.203 1.00 73.00 76 GLU A O 1
ATOM 593 N N . GLU A 1 77 ? -19.363 -4.000 23.739 1.00 63.75 77 GLU A N 1
ATOM 594 C CA . GLU A 1 77 ? -20.654 -4.678 23.784 1.00 63.75 77 GLU A CA 1
ATOM 595 C C . GLU A 1 77 ? -20.461 -6.133 24.202 1.00 63.75 77 GLU A C 1
ATOM 597 O O . GLU A 1 77 ? -19.829 -6.925 23.503 1.00 63.75 77 GLU A O 1
ATOM 602 N N . ARG A 1 78 ? -21.014 -6.508 25.364 1.00 58.12 78 ARG A N 1
ATOM 603 C CA . ARG A 1 78 ? -20.974 -7.891 25.889 1.00 58.12 78 ARG A CA 1
ATOM 604 C C . ARG A 1 78 ? -19.551 -8.485 25.944 1.00 58.12 78 ARG A C 1
ATOM 606 O O . ARG A 1 78 ? -19.361 -9.667 25.661 1.00 58.12 78 ARG A O 1
ATOM 613 N N . GLY A 1 79 ? -18.553 -7.662 26.280 1.00 61.59 79 GLY A N 1
ATOM 614 C CA . GLY A 1 79 ? -17.141 -8.062 26.351 1.00 61.59 79 GLY A CA 1
ATOM 615 C C . GLY A 1 79 ? -16.439 -8.194 24.993 1.00 61.59 79 GLY A C 1
ATOM 616 O O . GLY A 1 79 ? -15.340 -8.739 24.926 1.00 61.59 79 GLY A O 1
ATOM 617 N N . ARG A 1 80 ? -17.057 -7.723 23.901 1.00 64.38 80 ARG A N 1
ATOM 618 C CA . ARG A 1 80 ? -16.445 -7.631 22.568 1.00 64.38 80 ARG A CA 1
ATOM 619 C C . ARG A 1 80 ? -16.321 -6.167 22.153 1.00 64.38 80 ARG A C 1
ATOM 621 O O . ARG A 1 80 ? -17.238 -5.380 22.367 1.00 64.38 80 ARG A O 1
ATOM 628 N N . ARG A 1 81 ? -15.193 -5.811 21.531 1.00 70.88 81 ARG A N 1
ATOM 629 C CA . ARG A 1 81 ? -14.999 -4.497 20.902 1.00 70.88 81 ARG A CA 1
ATOM 630 C C . ARG A 1 81 ? -15.613 -4.529 19.507 1.00 70.88 81 ARG A C 1
ATOM 632 O O . ARG A 1 81 ? -15.093 -5.195 18.610 1.00 70.88 81 ARG A O 1
ATOM 639 N N . ALA A 1 82 ? -16.735 -3.844 19.346 1.00 77.62 82 ALA A N 1
ATOM 640 C CA . ALA A 1 82 ? -17.402 -3.662 18.065 1.00 77.62 82 ALA A CA 1
ATOM 641 C C . ALA A 1 82 ? -17.238 -2.211 17.607 1.00 77.62 82 ALA A C 1
ATOM 643 O O . ALA A 1 82 ? -17.112 -1.302 18.425 1.00 77.62 82 ALA A O 1
ATOM 644 N N . LEU A 1 83 ? -17.221 -1.986 16.295 1.00 80.06 83 LEU A N 1
ATOM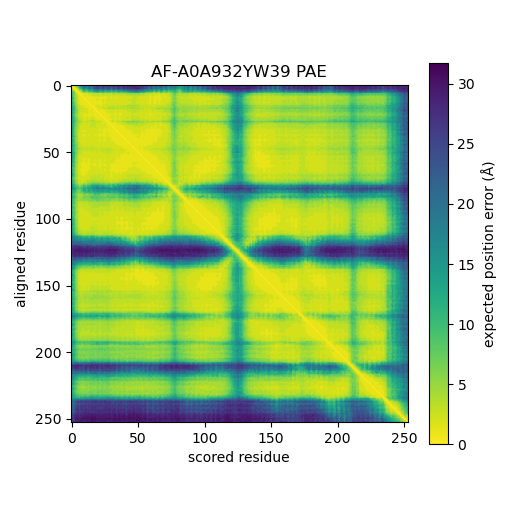 645 C CA . LEU A 1 83 ? -17.293 -0.628 15.761 1.00 80.06 83 LEU A CA 1
ATOM 646 C C . LEU A 1 83 ? -18.674 -0.033 16.048 1.00 80.06 83 LEU A C 1
ATOM 648 O O . LEU A 1 83 ? -19.668 -0.753 16.072 1.00 80.06 83 LEU A O 1
ATOM 652 N N . SER A 1 84 ? -18.722 1.282 16.248 1.00 78.62 84 SER A N 1
ATOM 653 C CA . SER A 1 84 ? -19.965 2.038 16.395 1.00 78.62 84 SER A CA 1
ATOM 654 C C . SER A 1 84 ? -20.962 1.742 15.266 1.00 78.62 84 SER A C 1
ATOM 656 O O . SER A 1 84 ? -20.578 1.690 14.099 1.00 78.62 84 SER A O 1
ATOM 658 N N . ASP A 1 85 ? -22.255 1.668 15.601 1.00 82.38 85 ASP A N 1
ATOM 659 C CA . ASP A 1 85 ? -23.355 1.562 14.624 1.00 82.38 85 ASP A CA 1
ATOM 660 C C . ASP A 1 85 ? -23.510 2.796 13.722 1.00 82.38 85 ASP A C 1
ATOM 662 O O . ASP A 1 85 ? -24.274 2.774 12.754 1.00 82.38 85 ASP A O 1
ATOM 666 N N . ASP A 1 86 ? -22.807 3.892 14.028 1.00 86.19 86 ASP A N 1
ATOM 667 C CA . ASP A 1 86 ? -22.734 5.049 13.140 1.00 86.19 86 ASP A CA 1
ATOM 668 C C . ASP A 1 86 ? -21.909 4.702 11.893 1.00 86.19 86 ASP A C 1
ATOM 670 O O . ASP A 1 86 ? -20.700 4.941 11.806 1.00 86.19 86 ASP A O 1
ATOM 674 N N . TRP A 1 87 ? -22.597 4.129 10.907 1.00 85.31 87 TRP A N 1
ATOM 675 C CA . TRP A 1 87 ? -22.001 3.676 9.656 1.00 85.31 87 TRP A CA 1
ATOM 676 C C . TRP A 1 87 ? -21.284 4.799 8.900 1.00 85.31 87 TRP A C 1
ATOM 678 O O . TRP A 1 87 ? -20.283 4.529 8.237 1.00 85.31 87 TRP A O 1
ATOM 688 N N . ARG A 1 88 ? -21.742 6.056 9.017 1.00 88.69 88 ARG A N 1
ATOM 689 C CA . ARG A 1 88 ? -21.095 7.202 8.361 1.00 88.69 88 ARG A CA 1
ATOM 690 C C . ARG A 1 88 ? -19.759 7.509 9.016 1.00 88.69 88 ARG A C 1
ATOM 692 O O . ARG A 1 88 ? -18.783 7.754 8.311 1.00 88.69 88 ARG A O 1
ATOM 699 N N . ALA A 1 89 ? -19.701 7.478 10.348 1.00 88.50 89 ALA A N 1
ATOM 700 C CA . ALA A 1 89 ? -18.447 7.651 11.076 1.00 88.50 89 ALA A CA 1
ATOM 701 C C . ALA A 1 89 ? -17.445 6.535 10.736 1.00 88.50 89 ALA A C 1
ATOM 703 O O . ALA A 1 89 ? -16.272 6.817 10.492 1.00 88.50 89 ALA A O 1
ATOM 704 N N . VAL A 1 90 ? -17.910 5.284 10.641 1.00 89.38 90 VAL A N 1
ATOM 705 C CA . VAL A 1 90 ? -17.074 4.132 10.257 1.00 89.38 90 VAL A CA 1
ATOM 706 C C . VAL A 1 90 ? -16.573 4.245 8.814 1.00 89.38 90 VAL A C 1
ATOM 708 O O . VAL A 1 90 ? -15.397 3.990 8.554 1.00 89.38 90 VAL A O 1
ATOM 711 N N . GLU A 1 91 ? -17.422 4.664 7.873 1.00 90.50 91 GLU A N 1
ATOM 712 C CA . GLU A 1 91 ? -17.027 4.888 6.477 1.00 90.50 91 GLU A CA 1
ATOM 713 C C . GLU A 1 91 ? -15.971 5.999 6.365 1.00 90.50 91 GLU A C 1
ATOM 715 O O . GLU A 1 91 ? -14.944 5.824 5.704 1.00 90.50 91 GLU A O 1
ATOM 720 N N . GLN A 1 92 ? -16.174 7.120 7.066 1.00 92.88 92 GLN A N 1
ATOM 721 C CA . GLN A 1 92 ? -15.204 8.217 7.109 1.00 92.88 92 GLN A CA 1
ATOM 722 C C . GLN A 1 92 ? -13.873 7.786 7.732 1.00 92.88 92 GLN A C 1
ATOM 724 O O . GLN A 1 92 ? -12.816 8.137 7.206 1.00 92.88 92 GLN A O 1
ATOM 729 N N . ALA A 1 93 ? -13.904 7.009 8.819 1.00 93.12 93 ALA A N 1
ATOM 730 C CA . ALA A 1 93 ? -12.702 6.440 9.422 1.00 93.12 93 ALA A CA 1
ATOM 731 C C . ALA A 1 93 ? -11.972 5.504 8.451 1.00 93.12 93 ALA A C 1
ATOM 733 O O . ALA A 1 93 ? -10.753 5.586 8.335 1.00 93.12 93 ALA A O 1
ATOM 734 N N . GLY A 1 94 ? -12.704 4.687 7.686 1.00 93.88 94 GLY A N 1
ATOM 735 C CA . GLY A 1 94 ? -12.129 3.842 6.639 1.00 93.88 94 GLY A CA 1
ATOM 736 C C . GLY A 1 94 ? -11.422 4.635 5.541 1.00 93.88 94 GLY A C 1
ATOM 737 O O . GLY A 1 94 ? -10.304 4.287 5.162 1.00 93.88 94 GLY A O 1
ATOM 738 N N . ALA A 1 95 ? -12.020 5.734 5.076 1.00 94.44 95 ALA A N 1
ATOM 739 C CA . ALA A 1 95 ? -11.387 6.610 4.091 1.00 94.44 95 ALA A CA 1
ATOM 740 C C . ALA A 1 95 ? -10.112 7.270 4.648 1.00 94.44 95 ALA A C 1
ATOM 742 O O . ALA A 1 95 ? -9.067 7.232 4.000 1.00 94.44 95 ALA A O 1
ATOM 743 N N . ARG A 1 96 ? -10.167 7.806 5.878 1.00 96.19 96 ARG A N 1
ATOM 744 C CA . ARG A 1 96 ? -8.998 8.400 6.554 1.00 96.19 96 ARG A CA 1
ATOM 745 C C . ARG A 1 96 ? -7.891 7.378 6.798 1.00 96.19 96 ARG A C 1
ATOM 747 O O . ARG A 1 96 ? -6.719 7.704 6.643 1.00 96.19 96 ARG A O 1
ATOM 754 N N . ALA A 1 97 ? -8.250 6.143 7.144 1.00 96.25 97 ALA A N 1
ATOM 755 C CA . ALA A 1 97 ? -7.293 5.064 7.344 1.00 96.25 97 ALA A CA 1
ATOM 756 C C . ALA A 1 97 ? -6.578 4.726 6.031 1.00 96.25 97 ALA A C 1
ATOM 758 O O . ALA A 1 97 ? -5.349 4.688 5.999 1.00 96.25 97 ALA A O 1
ATOM 759 N N . GLN A 1 98 ? -7.318 4.572 4.926 1.00 97.31 98 GLN A N 1
ATOM 760 C CA . GLN A 1 98 ? -6.716 4.308 3.617 1.00 97.31 98 GLN A CA 1
ATOM 761 C C . GLN A 1 98 ? -5.815 5.460 3.149 1.00 97.31 98 GLN A C 1
ATOM 763 O O . GLN A 1 98 ? -4.720 5.209 2.642 1.00 97.31 98 GLN A O 1
ATOM 768 N N . GLN A 1 99 ? -6.236 6.709 3.369 1.00 97.69 99 GLN A N 1
ATOM 769 C CA . GLN A 1 99 ? -5.418 7.890 3.096 1.00 97.69 99 GLN A CA 1
ATOM 770 C C . GLN A 1 99 ? -4.112 7.869 3.903 1.00 97.69 99 GLN A C 1
ATOM 772 O O . GLN A 1 99 ? -3.031 8.023 3.332 1.00 97.69 99 GLN A O 1
ATOM 777 N N . ALA A 1 100 ? -4.193 7.623 5.216 1.00 97.56 100 ALA A N 1
ATOM 778 C CA . ALA A 1 100 ? -3.030 7.567 6.099 1.00 97.56 100 ALA A CA 1
ATOM 779 C C . ALA A 1 100 ? -2.052 6.453 5.692 1.00 97.56 100 ALA A C 1
ATOM 781 O O . ALA A 1 100 ? -0.840 6.677 5.662 1.00 97.56 100 ALA A O 1
ATOM 782 N N . ARG A 1 101 ? -2.563 5.269 5.319 1.00 98.25 101 ARG A N 1
ATOM 783 C CA . ARG A 1 101 ? -1.743 4.169 4.789 1.00 98.25 101 ARG A CA 1
ATOM 784 C C . ARG A 1 101 ? -1.025 4.574 3.512 1.00 98.25 101 ARG A C 1
ATOM 786 O O . ARG A 1 101 ? 0.191 4.435 3.447 1.00 98.25 101 ARG A O 1
ATOM 793 N N . ALA A 1 102 ? -1.744 5.096 2.519 1.00 98.06 102 ALA A N 1
ATOM 794 C CA . ALA A 1 102 ? -1.148 5.503 1.250 1.00 98.06 102 ALA A CA 1
ATOM 795 C C . ALA A 1 102 ? -0.069 6.573 1.449 1.00 98.06 102 ALA A C 1
ATOM 797 O O . ALA A 1 102 ? 1.039 6.422 0.935 1.00 98.06 102 ALA A O 1
ATOM 798 N N . GLN A 1 103 ? -0.344 7.596 2.264 1.00 97.88 103 GLN A N 1
ATOM 799 C CA . GLN A 1 103 ? 0.634 8.628 2.603 1.00 97.88 103 GLN A CA 1
ATOM 800 C C . GLN A 1 103 ? 1.884 8.030 3.259 1.00 97.88 103 GLN A C 1
ATOM 802 O O . GLN A 1 103 ? 3.002 8.344 2.846 1.00 97.88 103 GLN A O 1
ATOM 807 N N . LYS A 1 104 ? 1.712 7.122 4.226 1.00 98.12 104 LYS A N 1
ATOM 808 C CA . LYS A 1 104 ? 2.837 6.458 4.889 1.00 98.12 104 LYS A CA 1
ATOM 809 C C . LYS A 1 104 ? 3.634 5.567 3.932 1.00 98.12 104 LYS A C 1
ATOM 811 O O . LYS A 1 104 ? 4.862 5.559 3.977 1.00 98.12 104 LYS A O 1
ATOM 816 N N . MET A 1 105 ? 2.969 4.855 3.023 1.00 97.94 105 MET A N 1
ATOM 817 C CA . MET A 1 105 ? 3.658 4.057 2.007 1.00 97.94 105 MET A CA 1
ATOM 818 C C . MET A 1 105 ? 4.459 4.937 1.045 1.00 97.94 105 MET A C 1
ATOM 820 O O . MET A 1 105 ? 5.589 4.586 0.714 1.00 97.94 105 MET A O 1
ATOM 824 N N . MET A 1 106 ? 3.934 6.096 0.641 1.00 97.56 106 MET A N 1
ATOM 825 C CA . MET A 1 106 ? 4.681 7.052 -0.186 1.00 97.56 106 MET A CA 1
ATOM 826 C C . MET A 1 106 ? 5.924 7.602 0.525 1.00 97.56 106 MET A C 1
ATOM 828 O O . MET A 1 106 ? 6.944 7.812 -0.125 1.00 97.56 106 MET A O 1
ATOM 832 N N . GLU A 1 107 ? 5.853 7.812 1.841 1.00 97.06 107 GLU A N 1
ATOM 833 C CA . GLU A 1 107 ? 6.973 8.274 2.672 1.00 97.06 107 GLU A CA 1
ATOM 834 C C . GLU A 1 107 ? 8.064 7.202 2.842 1.00 97.06 107 GLU A C 1
ATOM 836 O O . GLU A 1 107 ? 9.260 7.496 2.781 1.00 97.06 107 GLU A O 1
ATOM 841 N N . LEU A 1 108 ? 7.662 5.947 3.049 1.00 97.06 108 LEU A N 1
ATOM 842 C CA . LEU A 1 108 ? 8.583 4.842 3.317 1.00 97.06 108 LEU A CA 1
ATOM 843 C C . LEU A 1 108 ? 9.202 4.250 2.044 1.00 97.06 108 LEU A C 1
ATOM 845 O O . LEU A 1 108 ? 10.338 3.782 2.075 1.00 97.06 108 LEU A O 1
ATOM 849 N N . TYR A 1 109 ? 8.487 4.257 0.916 1.00 95.56 109 TYR A N 1
ATOM 850 C CA . TYR A 1 109 ? 8.927 3.575 -0.307 1.00 95.56 109 TYR A CA 1
ATOM 851 C C . TYR A 1 109 ? 10.298 4.051 -0.826 1.00 95.56 109 TYR A C 1
ATOM 853 O O . TYR A 1 109 ? 11.107 3.197 -1.197 1.00 95.56 109 TYR A O 1
ATOM 861 N N . PRO A 1 110 ? 10.615 5.365 -0.850 1.00 93.12 110 PRO A N 1
ATOM 862 C CA . PRO A 1 110 ? 11.924 5.852 -1.289 1.00 93.12 110 PRO A CA 1
ATOM 863 C C . PRO A 1 110 ? 13.083 5.410 -0.386 1.00 93.12 110 PRO A C 1
ATOM 865 O O . PRO A 1 110 ? 14.232 5.479 -0.806 1.00 93.12 110 PRO A O 1
ATOM 868 N N . GLN A 1 111 ? 12.799 4.959 0.839 1.00 94.81 111 GLN A N 1
ATOM 869 C CA . GLN A 1 111 ? 13.807 4.505 1.802 1.00 94.81 111 GLN A CA 1
ATOM 870 C C . GLN A 1 111 ? 14.199 3.034 1.590 1.00 94.81 111 GLN A C 1
ATOM 872 O O . GLN A 1 111 ? 15.142 2.548 2.218 1.00 94.81 111 GLN A O 1
ATOM 877 N N . LEU A 1 112 ? 13.483 2.307 0.724 1.00 92.44 112 LEU A N 1
ATOM 878 C CA . LEU A 1 112 ? 13.792 0.917 0.411 1.00 92.44 112 LEU A CA 1
ATOM 879 C C . LEU A 1 112 ? 15.020 0.807 -0.505 1.00 92.44 112 LEU A C 1
ATOM 881 O O . LEU A 1 112 ? 15.073 1.507 -1.522 1.00 92.44 112 LEU A O 1
ATOM 885 N N . PRO A 1 113 ? 15.949 -0.135 -0.244 1.00 88.69 113 PRO A N 1
ATOM 886 C CA . PRO A 1 113 ? 17.042 -0.418 -1.170 1.00 88.69 113 PRO A CA 1
ATOM 887 C C . PRO A 1 113 ? 16.482 -0.799 -2.545 1.00 88.69 113 PRO A C 1
ATOM 889 O O . PRO A 1 113 ? 15.609 -1.663 -2.649 1.00 88.69 113 PRO A O 1
ATOM 892 N N . SER A 1 114 ? 16.940 -0.127 -3.604 1.00 79.12 114 SER A N 1
ATOM 893 C CA . SER A 1 114 ? 16.448 -0.342 -4.976 1.00 79.12 114 SER A CA 1
ATOM 894 C C . SER A 1 114 ? 16.948 -1.644 -5.598 1.00 79.12 114 SER A C 1
ATOM 896 O O . SER A 1 114 ? 16.273 -2.221 -6.439 1.00 79.12 114 SER A O 1
ATOM 898 N N . HIS A 1 115 ? 18.107 -2.130 -5.171 1.00 82.50 115 HIS A N 1
ATOM 899 C CA . HIS A 1 115 ? 18.711 -3.363 -5.656 1.00 82.50 115 HIS A CA 1
ATOM 900 C C . HIS A 1 115 ? 19.594 -3.974 -4.568 1.00 82.50 115 HIS A C 1
ATOM 902 O O . HIS A 1 115 ? 20.044 -3.288 -3.648 1.00 82.50 115 HIS A O 1
ATOM 908 N N . GLY A 1 116 ? 19.833 -5.273 -4.687 1.00 80.56 116 GLY A N 1
ATOM 909 C CA . GLY A 1 116 ? 20.801 -6.012 -3.889 1.00 80.56 116 GLY A CA 1
ATOM 910 C C . GLY A 1 116 ? 21.731 -6.814 -4.786 1.00 80.56 116 GLY A C 1
ATOM 911 O O . GLY A 1 116 ? 21.675 -6.722 -6.011 1.00 80.56 116 GLY A O 1
ATOM 912 N N . THR A 1 117 ? 22.593 -7.610 -4.165 1.00 77.44 117 THR A N 1
ATOM 913 C CA . THR A 1 117 ? 23.529 -8.485 -4.872 1.00 77.44 117 THR A CA 1
ATOM 914 C C . THR A 1 117 ? 22.962 -9.898 -4.958 1.00 77.44 117 THR A C 1
ATOM 916 O O . THR A 1 117 ? 22.655 -10.494 -3.928 1.00 77.44 117 THR A O 1
ATOM 919 N N . GLY A 1 118 ? 22.831 -10.423 -6.175 1.00 69.88 118 GLY A N 1
ATOM 920 C CA . GLY A 1 118 ? 22.452 -11.806 -6.455 1.00 69.88 118 GLY A CA 1
ATOM 921 C C . GLY A 1 118 ? 23.519 -12.506 -7.290 1.00 69.88 118 GLY A C 1
ATOM 922 O O . GLY A 1 118 ? 24.325 -11.848 -7.941 1.00 69.88 118 GLY A O 1
ATOM 923 N N . ASP A 1 119 ? 23.527 -13.834 -7.278 1.00 68.00 119 ASP A N 1
ATOM 924 C CA . ASP A 1 119 ? 24.462 -14.620 -8.083 1.00 68.00 119 ASP A CA 1
ATOM 925 C C . ASP A 1 119 ? 23.824 -14.962 -9.439 1.00 68.00 119 ASP A C 1
ATOM 927 O O . ASP A 1 119 ? 22.740 -15.545 -9.494 1.00 68.00 119 ASP A O 1
ATOM 931 N N . ALA A 1 120 ? 24.499 -14.623 -10.537 1.00 62.75 120 ALA A N 1
ATOM 932 C CA . ALA A 1 120 ? 24.187 -15.118 -11.873 1.00 62.75 120 ALA A CA 1
ATOM 933 C C . ALA A 1 120 ? 25.277 -16.070 -12.364 1.00 62.75 120 ALA A C 1
ATOM 935 O O . ALA A 1 120 ? 26.459 -15.911 -12.058 1.00 62.75 120 ALA A O 1
ATOM 936 N N . ARG A 1 121 ? 24.860 -17.063 -13.150 1.00 51.06 121 ARG A N 1
ATOM 937 C CA . ARG A 1 121 ? 25.756 -17.926 -13.923 1.00 51.06 121 ARG A CA 1
ATOM 938 C C . ARG A 1 121 ? 25.844 -17.368 -15.340 1.00 51.06 121 ARG A C 1
ATOM 940 O O . ARG A 1 121 ? 24.816 -16.994 -15.905 1.00 51.06 121 ARG A O 1
ATOM 947 N N . GLU A 1 122 ? 27.050 -17.276 -15.886 1.00 52.56 122 GLU A N 1
ATOM 948 C CA . GLU A 1 122 ? 27.270 -16.805 -17.254 1.00 52.56 122 GLU A CA 1
ATOM 949 C C . GLU A 1 122 ? 26.633 -17.790 -18.249 1.00 52.56 122 GLU A C 1
ATOM 951 O O . GLU A 1 122 ? 27.013 -18.952 -18.310 1.00 52.56 122 GLU A O 1
ATOM 956 N N . LEU A 1 123 ? 25.646 -17.334 -19.026 1.00 48.66 123 LEU A N 1
ATOM 957 C CA . LEU A 1 123 ? 25.120 -18.056 -20.199 1.00 48.66 123 LEU A CA 1
ATOM 958 C C . LEU A 1 123 ? 25.838 -17.634 -21.498 1.00 48.66 123 LEU A C 1
ATOM 960 O O . LEU A 1 123 ? 25.357 -17.909 -22.593 1.00 48.66 123 LEU A O 1
ATOM 964 N N . LEU A 1 124 ? 26.976 -16.939 -21.392 1.00 50.62 124 LEU A N 1
ATOM 965 C CA . LEU A 1 124 ? 27.708 -16.347 -22.514 1.00 50.62 124 LEU A CA 1
ATOM 966 C C . LEU A 1 124 ? 29.228 -16.444 -22.275 1.00 50.62 124 LEU A C 1
ATOM 968 O O . LEU A 1 124 ? 29.831 -15.459 -21.874 1.00 50.62 124 LEU A O 1
ATOM 972 N N . ALA A 1 125 ? 29.794 -17.629 -22.550 1.00 48.44 125 ALA A N 1
ATOM 973 C CA . ALA A 1 125 ? 31.206 -17.963 -22.846 1.00 48.44 125 ALA A CA 1
ATOM 974 C C . ALA A 1 125 ? 31.748 -19.109 -21.971 1.00 48.44 125 ALA A C 1
ATOM 976 O O . ALA A 1 125 ? 31.974 -18.914 -20.791 1.00 48.44 125 ALA A O 1
ATOM 977 N N . GLU A 1 126 ? 31.936 -20.280 -22.595 1.00 54.66 126 GLU A N 1
ATOM 978 C CA . GLU A 1 126 ? 32.833 -21.438 -22.341 1.00 54.66 126 GLU A CA 1
ATOM 979 C C . GLU A 1 126 ? 33.295 -21.875 -20.920 1.00 54.66 126 GLU A C 1
ATOM 981 O O . GLU A 1 126 ? 33.897 -22.942 -20.816 1.00 54.66 126 GLU A O 1
ATOM 986 N N . ASP A 1 127 ? 32.992 -21.180 -19.822 1.00 54.38 127 ASP A N 1
ATOM 987 C CA . ASP A 1 127 ? 33.379 -21.556 -18.457 1.00 54.38 127 ASP A CA 1
ATOM 988 C C . ASP A 1 127 ? 32.251 -21.254 -17.446 1.00 54.38 127 ASP A C 1
ATOM 990 O O . ASP A 1 127 ? 32.231 -20.242 -16.748 1.00 54.38 127 ASP A O 1
ATOM 994 N N . GLU A 1 128 ? 31.296 -22.184 -17.334 1.00 54.66 128 GLU A N 1
ATOM 995 C CA . GLU A 1 128 ? 30.145 -22.129 -16.411 1.00 54.66 128 GLU A CA 1
ATOM 996 C C . GLU A 1 128 ? 30.526 -22.255 -14.914 1.00 54.66 128 GLU A C 1
ATOM 998 O O . GLU A 1 128 ? 29.657 -22.389 -14.045 1.00 54.66 128 GLU A O 1
ATOM 1003 N N . SER A 1 129 ? 31.820 -22.260 -14.572 1.00 58.94 129 SER A N 1
ATOM 1004 C CA . SER A 1 129 ? 32.297 -22.634 -13.235 1.00 58.94 129 SER A CA 1
ATOM 1005 C C . SER A 1 129 ? 32.255 -21.514 -12.189 1.00 58.94 129 SER A C 1
ATOM 1007 O O . SER A 1 129 ? 32.442 -21.793 -11.000 1.00 58.94 129 SER A O 1
ATOM 1009 N N . ARG A 1 130 ? 32.000 -20.253 -12.577 1.00 57.78 130 ARG A N 1
ATOM 1010 C CA . ARG A 1 130 ? 32.112 -19.098 -11.668 1.00 57.78 130 ARG A CA 1
ATOM 1011 C C . ARG A 1 130 ? 30.802 -18.312 -11.541 1.00 57.78 130 ARG A C 1
ATOM 1013 O O . ARG A 1 130 ? 30.353 -17.717 -12.516 1.00 57.78 130 ARG A O 1
ATOM 1020 N N . PRO A 1 131 ? 30.190 -18.245 -10.344 1.00 63.03 131 PRO A N 1
ATOM 1021 C CA . PRO A 1 131 ? 29.081 -17.330 -10.105 1.00 63.03 131 PRO A CA 1
ATOM 1022 C C . PRO A 1 131 ? 29.585 -15.879 -10.110 1.00 63.03 131 PRO A C 1
ATOM 1024 O O . PRO A 1 131 ? 30.530 -15.538 -9.394 1.00 63.03 131 PRO A O 1
ATOM 1027 N N . ILE A 1 132 ? 28.941 -15.019 -10.900 1.00 70.69 132 ILE A N 1
ATOM 1028 C CA . ILE A 1 132 ? 29.187 -13.574 -10.920 1.00 70.69 132 ILE A CA 1
ATOM 1029 C C . ILE A 1 132 ? 28.097 -12.889 -10.100 1.00 70.69 132 ILE A C 1
ATOM 1031 O O . ILE A 1 132 ? 26.910 -13.181 -10.234 1.00 70.69 132 ILE A O 1
ATOM 1035 N N . LYS A 1 133 ? 28.503 -11.934 -9.265 1.00 75.81 133 LYS A N 1
ATOM 1036 C CA . LYS A 1 133 ? 27.588 -11.084 -8.505 1.00 75.81 133 LYS A CA 1
ATOM 1037 C C . LYS A 1 133 ? 26.977 -10.025 -9.421 1.00 75.81 133 LYS A C 1
ATOM 1039 O O . LYS A 1 133 ? 27.686 -9.139 -9.890 1.00 75.81 133 LYS A O 1
ATOM 1044 N N . ILE A 1 134 ? 25.672 -10.101 -9.646 1.00 79.75 134 ILE A N 1
ATOM 1045 C CA . ILE A 1 134 ? 24.895 -9.125 -10.413 1.00 79.75 134 ILE A CA 1
ATOM 1046 C C . ILE A 1 134 ? 23.927 -8.359 -9.509 1.00 79.75 134 ILE A C 1
ATOM 1048 O O . ILE A 1 134 ? 23.554 -8.814 -8.426 1.00 79.75 134 ILE A O 1
ATOM 1052 N N . ASN A 1 135 ? 23.492 -7.188 -9.969 1.00 80.19 135 ASN A N 1
ATOM 1053 C CA . ASN A 1 135 ? 22.416 -6.461 -9.309 1.00 80.19 135 ASN A CA 1
ATOM 1054 C C . ASN A 1 135 ? 21.080 -7.152 -9.592 1.00 80.19 135 ASN A C 1
ATOM 1056 O O . ASN A 1 135 ? 20.752 -7.420 -10.746 1.00 80.19 135 ASN A O 1
ATOM 1060 N N . VAL A 1 136 ? 20.308 -7.406 -8.541 1.00 83.69 136 VAL A N 1
ATOM 1061 C CA . VAL A 1 136 ? 18.968 -8.002 -8.622 1.00 83.69 136 VAL A CA 1
ATOM 1062 C C . VAL A 1 136 ? 17.962 -7.139 -7.861 1.00 83.69 136 VAL A C 1
ATOM 1064 O O . VAL A 1 136 ? 18.349 -6.465 -6.897 1.00 83.69 136 VAL A O 1
ATOM 1067 N N . PRO A 1 137 ? 16.675 -7.144 -8.253 1.00 85.25 137 PRO A N 1
ATOM 1068 C CA . PRO A 1 137 ? 15.652 -6.450 -7.488 1.00 85.25 137 PRO A CA 1
ATOM 1069 C C . PRO A 1 137 ? 15.488 -7.119 -6.121 1.00 85.25 137 PRO A C 1
ATOM 1071 O O . PRO A 1 137 ? 15.498 -8.346 -6.007 1.00 85.25 137 PRO A O 1
ATOM 1074 N N . VAL A 1 138 ? 15.309 -6.308 -5.083 1.00 89.00 138 VAL A N 1
ATOM 1075 C CA . VAL A 1 138 ? 15.059 -6.773 -3.713 1.00 89.00 138 VAL A CA 1
ATOM 1076 C C . VAL A 1 138 ? 13.730 -6.239 -3.207 1.00 89.00 138 VAL A C 1
ATOM 1078 O O . VAL A 1 138 ? 13.217 -5.226 -3.692 1.00 89.00 138 VAL A O 1
ATOM 1081 N N . LEU A 1 139 ? 13.196 -6.912 -2.187 1.00 92.75 139 LEU A N 1
ATOM 1082 C CA . LEU A 1 139 ? 11.986 -6.491 -1.485 1.00 92.75 139 LEU A CA 1
ATOM 1083 C C . LEU A 1 139 ? 10.743 -6.425 -2.396 1.00 92.75 139 LEU A C 1
ATOM 1085 O O . LEU A 1 139 ? 9.911 -5.527 -2.258 1.00 92.75 139 LEU A O 1
ATOM 1089 N N . LEU A 1 140 ? 10.628 -7.331 -3.374 1.00 93.56 140 LEU A N 1
ATOM 1090 C CA . LEU A 1 140 ? 9.552 -7.313 -4.370 1.00 93.56 140 LEU A CA 1
ATOM 1091 C C . LEU A 1 140 ? 8.167 -7.468 -3.732 1.00 93.56 140 LEU A C 1
ATOM 1093 O O . LEU A 1 140 ? 7.222 -6.795 -4.152 1.00 93.56 140 LEU A O 1
ATOM 1097 N N . GLU A 1 141 ? 8.022 -8.329 -2.723 1.00 95.44 141 GLU A N 1
ATOM 1098 C CA . GLU A 1 141 ? 6.737 -8.513 -2.049 1.00 95.44 141 GLU A CA 1
ATOM 1099 C C . GLU A 1 141 ? 6.368 -7.307 -1.187 1.00 95.44 141 GLU A C 1
ATOM 1101 O O . GLU A 1 141 ? 5.210 -6.882 -1.178 1.00 95.44 141 GLU A O 1
ATOM 1106 N N . THR A 1 142 ? 7.353 -6.731 -0.500 1.00 96.88 142 THR A N 1
ATOM 1107 C CA . THR A 1 142 ? 7.203 -5.503 0.282 1.00 96.88 142 THR A CA 1
ATOM 1108 C C . THR A 1 142 ? 6.797 -4.340 -0.618 1.00 96.88 142 THR A C 1
ATOM 1110 O O . THR A 1 142 ? 5.784 -3.690 -0.363 1.00 96.88 142 THR A O 1
ATOM 1113 N N . ARG A 1 143 ? 7.520 -4.112 -1.723 1.00 95.69 143 ARG A N 1
ATOM 1114 C CA . ARG A 1 143 ? 7.205 -3.067 -2.713 1.00 95.69 143 ARG A CA 1
ATOM 1115 C C . ARG A 1 143 ? 5.796 -3.232 -3.264 1.00 95.69 143 ARG A C 1
ATOM 1117 O O . ARG A 1 143 ? 5.046 -2.260 -3.315 1.00 95.69 143 ARG A O 1
ATOM 1124 N N . ARG A 1 144 ? 5.406 -4.463 -3.611 1.00 96.88 144 ARG A N 1
ATOM 1125 C CA . ARG A 1 144 ? 4.044 -4.782 -4.055 1.00 96.88 144 ARG A CA 1
ATOM 1126 C C . ARG A 1 144 ? 3.003 -4.400 -3.005 1.00 96.88 144 ARG A C 1
ATOM 1128 O O . ARG A 1 144 ? 2.003 -3.782 -3.362 1.00 96.88 144 ARG A O 1
ATOM 1135 N N . ALA A 1 145 ? 3.216 -4.760 -1.738 1.00 97.62 145 ALA A N 1
ATOM 1136 C CA . ALA A 1 145 ? 2.289 -4.433 -0.655 1.00 97.62 145 ALA A CA 1
ATOM 1137 C C . ALA A 1 145 ? 2.113 -2.912 -0.512 1.00 97.62 145 ALA A C 1
ATOM 1139 O O . ALA A 1 145 ? 0.987 -2.423 -0.496 1.00 97.62 145 ALA A O 1
ATOM 1140 N N . MET A 1 146 ? 3.214 -2.159 -0.523 1.00 98.06 146 MET A N 1
ATOM 1141 C CA . MET A 1 146 ? 3.184 -0.698 -0.414 1.00 98.06 146 MET A CA 1
ATOM 1142 C C . MET A 1 146 ? 2.474 -0.034 -1.600 1.00 98.06 146 MET A C 1
ATOM 1144 O O . MET A 1 146 ? 1.609 0.818 -1.407 1.00 98.06 146 MET A O 1
ATOM 1148 N N . LEU A 1 147 ? 2.793 -0.447 -2.833 1.00 96.94 147 LEU A N 1
ATOM 1149 C CA . LEU A 1 147 ? 2.145 0.082 -4.037 1.00 96.94 147 LEU A CA 1
ATOM 1150 C C . LEU A 1 147 ? 0.654 -0.261 -4.084 1.00 96.94 147 LEU A C 1
ATOM 1152 O O . LEU A 1 147 ? -0.132 0.532 -4.593 1.00 96.94 147 LEU A O 1
ATOM 1156 N N . THR A 1 148 ? 0.253 -1.407 -3.529 1.00 97.50 148 THR A N 1
ATOM 1157 C CA . THR A 1 148 ? -1.160 -1.804 -3.453 1.00 97.50 148 THR A CA 1
ATOM 1158 C C . THR A 1 148 ? -1.963 -0.837 -2.582 1.00 97.50 148 THR A C 1
ATOM 1160 O O . THR A 1 148 ? -3.056 -0.447 -2.980 1.00 97.50 148 THR A O 1
ATOM 1163 N N . GLU A 1 149 ? -1.423 -0.386 -1.446 1.00 98.06 149 GLU A N 1
ATOM 1164 C CA . GLU A 1 149 ? -2.100 0.602 -0.589 1.00 98.06 149 GLU A CA 1
ATOM 1165 C C . GLU A 1 149 ? -2.230 1.970 -1.272 1.00 98.06 149 GLU A C 1
ATOM 1167 O O . GLU A 1 149 ? -3.283 2.610 -1.200 1.00 98.06 149 GLU A O 1
ATOM 1172 N N . VAL A 1 150 ? -1.183 2.401 -1.985 1.00 98.00 150 VAL A N 1
ATOM 1173 C CA . VAL A 1 150 ? -1.203 3.651 -2.761 1.00 98.00 150 VAL A CA 1
ATOM 1174 C C . VAL A 1 150 ? -2.218 3.565 -3.900 1.00 98.00 150 VAL A C 1
ATOM 1176 O O . VAL A 1 150 ? -3.033 4.470 -4.068 1.00 98.00 150 VAL A O 1
ATOM 1179 N N . ALA A 1 151 ? -2.223 2.466 -4.656 1.00 96.56 151 ALA A N 1
ATOM 1180 C CA . ALA A 1 151 ? -3.147 2.265 -5.767 1.00 96.56 151 ALA A CA 1
ATOM 1181 C C . ALA A 1 151 ? -4.606 2.110 -5.296 1.00 96.56 151 ALA A C 1
ATOM 1183 O O . ALA A 1 151 ? -5.528 2.583 -5.963 1.00 96.56 151 ALA A O 1
ATOM 118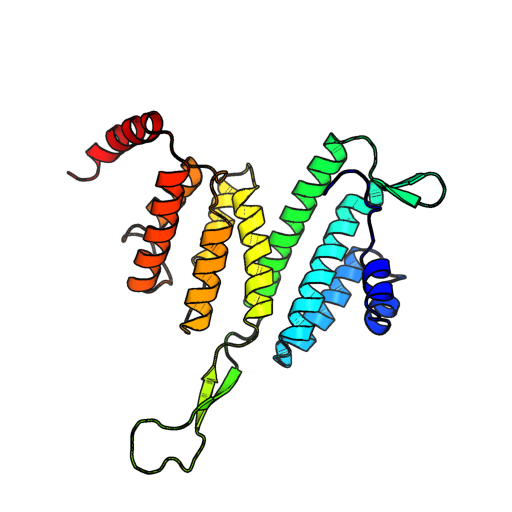4 N N . ALA A 1 152 ? -4.828 1.509 -4.123 1.00 95.88 152 ALA A N 1
ATOM 1185 C CA . ALA A 1 152 ? -6.145 1.456 -3.498 1.00 95.88 152 ALA A CA 1
ATOM 1186 C C . ALA A 1 152 ? -6.654 2.861 -3.141 1.00 95.88 152 ALA A C 1
ATOM 1188 O O . ALA A 1 152 ? -7.804 3.185 -3.437 1.00 95.88 152 ALA A O 1
ATOM 1189 N N . TRP A 1 153 ? -5.806 3.729 -2.577 1.00 96.75 153 TRP A N 1
ATOM 1190 C CA . TRP A 1 153 ? -6.208 5.112 -2.309 1.00 96.75 153 TRP A CA 1
ATOM 1191 C C . TRP A 1 153 ? -6.396 5.932 -3.588 1.00 96.75 153 TRP A C 1
ATOM 1193 O O . TRP A 1 153 ? -7.369 6.675 -3.692 1.00 96.75 153 TRP A O 1
ATOM 1203 N N . TRP A 1 154 ? -5.552 5.719 -4.602 1.00 96.06 154 TRP A N 1
ATOM 1204 C CA . TRP A 1 154 ? -5.702 6.343 -5.921 1.00 96.06 154 TRP A CA 1
ATOM 1205 C C . TRP A 1 154 ? -7.066 6.051 -6.548 1.00 96.06 154 TRP A C 1
ATOM 1207 O O . TRP A 1 154 ? -7.660 6.920 -7.179 1.00 96.06 154 TRP A O 1
ATOM 1217 N N . ARG A 1 155 ? -7.605 4.848 -6.340 1.00 93.75 155 ARG A N 1
ATOM 1218 C CA . ARG A 1 155 ? -8.968 4.496 -6.749 1.00 93.75 155 ARG A CA 1
ATOM 1219 C C . ARG A 1 155 ? -10.041 5.177 -5.899 1.00 93.75 155 ARG A C 1
ATOM 1221 O O . ARG A 1 155 ? -11.050 5.618 -6.441 1.00 93.75 155 ARG A O 1
ATOM 1228 N N . LEU A 1 156 ? -9.866 5.205 -4.582 1.00 93.31 156 LEU A N 1
ATOM 1229 C CA . LEU A 1 156 ? -10.938 5.541 -3.641 1.00 93.31 156 LEU A CA 1
ATOM 1230 C C . LEU A 1 156 ? -11.085 7.036 -3.352 1.00 93.31 156 LEU A C 1
ATOM 1232 O O . LEU A 1 156 ? -12.177 7.464 -2.973 1.00 93.31 156 LEU A O 1
ATOM 1236 N N . THR A 1 157 ? -10.022 7.825 -3.514 1.00 94.19 157 THR A N 1
ATOM 1237 C CA . THR A 1 157 ? -10.086 9.266 -3.257 1.00 94.19 157 THR A CA 1
ATOM 1238 C C . THR A 1 157 ? -11.117 9.949 -4.163 1.00 94.19 157 THR A C 1
ATOM 1240 O O . THR A 1 157 ? -11.288 9.590 -5.332 1.00 94.19 157 THR A O 1
ATOM 1243 N N . LYS A 1 158 ? -11.824 10.933 -3.600 1.00 92.44 158 LYS A N 1
ATOM 1244 C CA . LYS A 1 158 ? -12.747 11.830 -4.320 1.00 92.44 158 LYS A CA 1
ATOM 1245 C C . LYS A 1 158 ? -12.083 13.156 -4.705 1.00 92.44 158 LYS A C 1
ATOM 1247 O O . LYS A 1 158 ? -12.697 13.963 -5.391 1.00 92.44 158 LYS A O 1
ATOM 1252 N N . ASP A 1 159 ? -10.873 13.381 -4.208 1.00 93.94 159 ASP A N 1
ATOM 1253 C CA . ASP A 1 159 ? -10.037 14.528 -4.526 1.00 93.94 159 ASP A CA 1
ATOM 1254 C C . ASP A 1 159 ? -9.165 14.167 -5.737 1.00 93.94 159 ASP A C 1
ATOM 1256 O O . ASP A 1 159 ? -8.335 13.256 -5.657 1.00 93.94 159 ASP A O 1
ATOM 1260 N N . GLU A 1 160 ? -9.396 14.839 -6.868 1.00 90.31 160 GLU A N 1
ATOM 1261 C CA . GLU A 1 160 ? -8.679 14.566 -8.117 1.00 90.31 160 GLU A CA 1
ATOM 1262 C C . GLU A 1 160 ? -7.249 15.133 -8.122 1.00 90.31 160 GLU A C 1
ATOM 1264 O O . GLU A 1 160 ? -6.385 14.568 -8.791 1.00 90.31 160 GLU A O 1
ATOM 1269 N N . GLU A 1 161 ? -6.944 16.173 -7.334 1.00 92.12 161 GLU A N 1
ATOM 1270 C CA . GLU A 1 161 ? -5.560 16.647 -7.174 1.00 92.12 161 GLU A CA 1
ATOM 1271 C C . GLU A 1 161 ? -4.732 15.599 -6.422 1.00 92.12 161 GLU A C 1
ATOM 1273 O O . GLU A 1 161 ? -3.626 15.231 -6.831 1.00 92.12 161 GLU A O 1
ATOM 1278 N N . GLU A 1 162 ? -5.311 15.040 -5.359 1.00 94.06 162 GLU A N 1
ATOM 1279 C CA . GLU A 1 162 ? -4.726 13.918 -4.630 1.00 94.06 162 GLU A CA 1
ATOM 1280 C C . GLU A 1 162 ? -4.605 12.674 -5.526 1.00 94.06 162 GLU A C 1
ATOM 1282 O O . GLU A 1 162 ? -3.573 11.998 -5.514 1.00 94.06 162 GLU A O 1
ATOM 1287 N N . ALA A 1 163 ? -5.614 12.379 -6.355 1.00 93.81 163 ALA A N 1
ATOM 1288 C CA . ALA A 1 163 ? -5.553 11.275 -7.312 1.00 93.81 163 ALA A CA 1
ATOM 1289 C C . ALA A 1 163 ? -4.400 11.445 -8.313 1.00 93.81 163 ALA A C 1
ATOM 1291 O O . ALA A 1 163 ? -3.656 10.490 -8.560 1.00 93.81 163 ALA A O 1
ATOM 1292 N N . ALA A 1 164 ? -4.215 12.654 -8.850 1.00 90.75 164 ALA A N 1
ATOM 1293 C CA . ALA A 1 164 ? -3.115 12.981 -9.748 1.00 90.75 164 ALA A CA 1
ATOM 1294 C C . ALA A 1 164 ? -1.753 12.823 -9.053 1.00 90.75 164 ALA A C 1
ATOM 1296 O O . ALA A 1 164 ? -0.845 12.211 -9.618 1.00 90.75 164 ALA A O 1
ATOM 1297 N N . ARG A 1 165 ? -1.619 13.278 -7.799 1.00 93.62 165 ARG A N 1
ATOM 1298 C CA . ARG A 1 165 ? -0.401 13.108 -6.987 1.00 93.62 165 ARG A CA 1
ATOM 1299 C C . ARG A 1 165 ? -0.056 11.633 -6.759 1.00 93.62 165 ARG A C 1
ATOM 1301 O O . ARG A 1 165 ? 1.106 11.237 -6.883 1.00 93.62 165 ARG A O 1
ATOM 1308 N N . LEU A 1 166 ? -1.053 10.805 -6.445 1.00 94.88 166 LEU A N 1
ATOM 1309 C CA . LEU A 1 166 ? -0.877 9.361 -6.253 1.00 94.88 166 LEU A CA 1
ATOM 1310 C C . LEU A 1 166 ? -0.467 8.676 -7.559 1.00 94.88 166 LEU A C 1
ATOM 1312 O O . LEU A 1 166 ? 0.464 7.868 -7.561 1.00 94.88 166 LEU A O 1
ATOM 1316 N N . PHE A 1 167 ? -1.102 9.034 -8.676 1.00 92.56 167 PHE A N 1
ATOM 1317 C CA . PHE A 1 167 ? -0.718 8.525 -9.989 1.00 92.56 167 PHE A CA 1
ATOM 1318 C C . PHE A 1 167 ? 0.708 8.946 -10.365 1.00 92.56 167 PHE A C 1
ATOM 1320 O O . PHE A 1 167 ? 1.499 8.109 -10.799 1.00 92.56 167 PHE A O 1
ATOM 1327 N N . GLN A 1 168 ? 1.087 10.201 -10.097 1.00 90.38 168 GLN A N 1
ATOM 1328 C CA . GLN A 1 168 ? 2.445 10.699 -10.316 1.00 90.38 168 GLN A CA 1
ATOM 1329 C C . GLN A 1 168 ? 3.490 9.909 -9.520 1.00 90.38 168 GLN A C 1
ATOM 1331 O O . GLN A 1 168 ? 4.569 9.572 -10.019 1.00 90.38 168 GLN A O 1
ATOM 1336 N N . PHE A 1 169 ? 3.172 9.568 -8.275 1.00 92.19 169 PHE A N 1
ATOM 1337 C CA . PHE A 1 169 ? 4.026 8.705 -7.477 1.00 92.19 169 PHE A CA 1
ATOM 1338 C C . PHE A 1 169 ? 4.155 7.301 -8.086 1.00 92.19 169 PHE A C 1
ATOM 1340 O O . PHE A 1 169 ? 5.272 6.789 -8.181 1.00 92.19 169 PHE A O 1
ATOM 1347 N N . LEU A 1 170 ? 3.051 6.702 -8.544 1.00 90.81 170 LEU A N 1
ATOM 1348 C CA . LEU A 1 170 ? 3.052 5.382 -9.183 1.00 90.81 170 LEU A CA 1
ATOM 1349 C C . LEU A 1 170 ? 3.866 5.367 -10.489 1.00 90.81 170 LEU A C 1
ATOM 1351 O O . LEU A 1 170 ? 4.613 4.421 -10.712 1.00 90.81 170 LEU A O 1
ATOM 1355 N N . GLN A 1 171 ? 3.784 6.404 -11.325 1.00 84.69 171 GLN A N 1
ATOM 1356 C CA . GLN A 1 171 ? 4.508 6.456 -12.607 1.00 84.69 171 GLN A CA 1
ATOM 1357 C C . GLN A 1 171 ? 5.986 6.852 -12.477 1.00 84.69 171 GLN A C 1
ATOM 1359 O O . GLN A 1 171 ? 6.807 6.438 -13.284 1.00 84.69 171 GLN A O 1
ATOM 1364 N N . SER A 1 172 ? 6.361 7.625 -11.452 1.00 82.00 172 SER A N 1
ATOM 1365 C CA . SER A 1 172 ? 7.746 8.102 -11.257 1.00 82.00 172 SER A CA 1
ATOM 1366 C C . SER A 1 172 ? 8.718 7.021 -10.765 1.00 82.00 172 SER A C 1
ATOM 1368 O O . SER A 1 172 ? 9.821 7.337 -10.314 1.00 82.00 172 SER A O 1
ATOM 1370 N N . ARG A 1 173 ? 8.309 5.748 -10.781 1.00 80.94 173 ARG A N 1
ATOM 1371 C CA . ARG A 1 173 ? 9.127 4.635 -10.302 1.00 80.94 173 ARG A CA 1
ATOM 1372 C C . ARG A 1 173 ? 10.166 4.273 -11.355 1.00 80.94 173 ARG A C 1
ATOM 1374 O O . ARG A 1 173 ? 9.831 3.969 -12.492 1.00 80.94 173 ARG A O 1
ATOM 1381 N N . GLU A 1 174 ? 11.423 4.235 -10.937 1.00 73.25 174 GLU A N 1
ATOM 1382 C CA . GLU A 1 174 ? 12.499 3.688 -11.752 1.00 73.25 174 GLU A CA 1
ATOM 1383 C C . GLU A 1 174 ? 12.427 2.153 -11.695 1.00 73.25 174 GLU A C 1
ATOM 1385 O O . GLU A 1 174 ? 12.816 1.544 -10.698 1.00 73.25 174 GLU A O 1
ATOM 1390 N N . LEU A 1 175 ? 11.854 1.531 -12.729 1.00 80.94 175 LEU A N 1
ATOM 1391 C CA . LEU A 1 175 ? 11.677 0.078 -12.826 1.00 80.94 175 LEU A CA 1
ATOM 1392 C C . LEU A 1 175 ? 12.779 -0.499 -13.718 1.00 80.94 175 LEU A C 1
ATOM 1394 O O . LEU A 1 175 ? 12.650 -0.540 -14.941 1.00 80.94 175 LEU A O 1
ATOM 1398 N N . ARG A 1 176 ? 13.890 -0.921 -13.107 1.00 79.88 176 ARG A N 1
ATOM 1399 C CA . ARG A 1 176 ? 15.072 -1.387 -13.855 1.00 79.88 176 ARG A CA 1
ATOM 1400 C C . ARG A 1 176 ? 14.966 -2.852 -14.257 1.00 79.88 176 ARG A C 1
ATOM 1402 O O . ARG A 1 176 ? 15.544 -3.250 -15.264 1.00 79.88 176 ARG A O 1
ATOM 1409 N N . PHE A 1 177 ? 14.249 -3.656 -13.473 1.00 85.31 177 PHE A N 1
ATOM 1410 C CA . PHE A 1 177 ? 14.200 -5.104 -13.652 1.00 85.31 177 PHE A CA 1
ATOM 1411 C C . PHE A 1 177 ? 12.819 -5.580 -14.115 1.00 85.31 177 PHE A C 1
ATOM 1413 O O . PHE A 1 177 ? 11.790 -5.128 -13.616 1.00 85.31 177 PHE A O 1
ATOM 1420 N N . GLU A 1 178 ? 12.781 -6.569 -15.013 1.00 86.88 178 GLU A N 1
ATOM 1421 C CA . GLU A 1 178 ? 11.524 -7.139 -15.527 1.00 86.88 178 GLU A CA 1
ATOM 1422 C C . GLU A 1 178 ? 10.565 -7.646 -14.424 1.00 86.88 178 GLU A C 1
ATOM 1424 O O . GLU A 1 178 ? 9.364 -7.377 -14.506 1.00 86.88 178 GLU A O 1
ATOM 1429 N N . PRO A 1 179 ? 11.033 -8.294 -13.333 1.00 88.62 179 PRO A N 1
ATOM 1430 C CA . PRO A 1 179 ? 10.160 -8.642 -12.211 1.00 88.62 179 PRO A CA 1
ATOM 1431 C C . PRO A 1 179 ? 9.468 -7.436 -11.556 1.00 88.62 179 PRO A C 1
ATOM 1433 O O . PRO A 1 179 ? 8.320 -7.555 -11.124 1.00 88.62 179 PRO A O 1
ATOM 1436 N N . GLU A 1 180 ? 10.129 -6.276 -11.496 1.00 89.31 180 GLU A N 1
ATOM 1437 C CA . GLU A 1 180 ? 9.539 -5.042 -10.964 1.00 89.31 180 GLU A CA 1
ATOM 1438 C C . GLU A 1 180 ? 8.489 -4.482 -11.919 1.00 89.31 180 GLU A C 1
ATOM 1440 O O . GLU A 1 180 ? 7.390 -4.145 -11.480 1.00 89.31 180 GLU A O 1
ATOM 1445 N N . LYS A 1 181 ? 8.797 -4.453 -13.224 1.00 89.12 181 LYS A N 1
ATOM 1446 C CA . LYS A 1 181 ? 7.869 -4.031 -14.283 1.00 89.12 181 LYS A CA 1
ATOM 1447 C C . LYS A 1 181 ? 6.589 -4.861 -14.252 1.00 89.12 181 LYS A C 1
ATOM 1449 O O . LYS A 1 181 ? 5.488 -4.312 -14.189 1.00 89.12 181 LYS A O 1
ATOM 1454 N N . LYS A 1 182 ? 6.721 -6.190 -14.198 1.00 91.25 182 LYS A N 1
ATOM 1455 C CA . LYS A 1 182 ? 5.586 -7.114 -14.084 1.00 91.25 182 LYS A CA 1
ATOM 1456 C C . LYS A 1 182 ? 4.774 -6.871 -12.811 1.00 91.25 182 LYS A C 1
ATOM 1458 O O . LYS A 1 182 ? 3.551 -6.765 -12.875 1.00 91.25 182 LYS A O 1
ATOM 1463 N N . MET A 1 183 ? 5.441 -6.760 -11.661 1.00 94.06 183 MET A N 1
ATOM 1464 C CA . MET A 1 183 ? 4.786 -6.493 -10.377 1.00 94.06 183 MET A CA 1
ATOM 1465 C C . MET A 1 183 ? 4.002 -5.176 -10.406 1.00 94.06 183 MET A C 1
ATOM 1467 O O . MET A 1 183 ? 2.840 -5.152 -9.999 1.00 94.06 183 MET A O 1
ATOM 1471 N N . PHE A 1 184 ? 4.602 -4.110 -10.933 1.00 91.75 184 PHE A N 1
ATOM 1472 C CA . PHE A 1 184 ? 3.970 -2.803 -11.060 1.00 91.75 184 PHE A CA 1
ATOM 1473 C C . PHE A 1 184 ? 2.714 -2.865 -11.938 1.00 91.75 184 PHE A C 1
ATOM 1475 O O . PHE A 1 184 ? 1.636 -2.454 -11.506 1.00 91.75 184 PHE A O 1
ATOM 1482 N N . ARG A 1 185 ? 2.818 -3.463 -13.132 1.00 91.81 185 ARG A N 1
ATOM 1483 C CA . ARG A 1 185 ? 1.683 -3.645 -14.053 1.00 91.81 185 ARG A CA 1
ATOM 1484 C C . ARG A 1 185 ? 0.537 -4.427 -13.407 1.00 91.81 185 ARG A C 1
ATOM 1486 O O . ARG A 1 185 ? -0.620 -4.046 -13.558 1.00 91.81 185 ARG A O 1
ATOM 1493 N N . GLU A 1 186 ? 0.840 -5.478 -12.644 1.00 93.56 186 GLU A N 1
ATOM 1494 C CA . GLU A 1 186 ? -0.170 -6.249 -11.907 1.00 93.56 186 GLU A CA 1
ATOM 1495 C C . GLU A 1 186 ? -0.885 -5.421 -10.829 1.00 93.56 186 GLU A C 1
ATOM 1497 O O . GLU A 1 186 ? -2.088 -5.598 -10.629 1.00 93.56 186 GLU A O 1
ATOM 1502 N N . VAL A 1 187 ? -0.173 -4.529 -10.131 1.00 94.62 187 VAL A N 1
ATOM 1503 C CA . VAL A 1 187 ? -0.779 -3.622 -9.142 1.00 94.62 187 VAL A CA 1
ATOM 1504 C C . VAL A 1 187 ? -1.738 -2.653 -9.829 1.00 94.62 187 VAL A C 1
ATOM 1506 O O . VAL A 1 187 ? -2.888 -2.542 -9.401 1.00 94.62 187 VAL A O 1
ATOM 1509 N N . ILE A 1 188 ? -1.308 -2.009 -10.920 1.00 93.94 188 ILE A N 1
ATOM 1510 C CA . ILE A 1 188 ? -2.163 -1.080 -11.672 1.00 93.94 188 ILE A CA 1
ATOM 1511 C C . ILE A 1 188 ? -3.388 -1.802 -12.232 1.00 93.94 188 ILE A C 1
ATOM 1513 O O . ILE A 1 188 ? -4.507 -1.347 -12.015 1.00 93.94 188 ILE A O 1
ATOM 1517 N N . TYR A 1 189 ? -3.197 -2.958 -12.874 1.00 91.88 189 TYR A N 1
ATOM 1518 C CA . TYR A 1 189 ? -4.288 -3.749 -13.446 1.00 91.88 189 TYR A CA 1
ATOM 1519 C C . TYR A 1 189 ? -5.352 -4.133 -12.409 1.00 91.88 189 TYR A C 1
ATOM 1521 O O . TYR A 1 189 ? -6.545 -4.112 -12.702 1.00 91.88 189 TYR A O 1
ATOM 1529 N N . LYS A 1 190 ? -4.938 -4.489 -11.185 1.00 92.38 190 LYS A N 1
ATOM 1530 C CA . LYS A 1 190 ? -5.872 -4.814 -10.096 1.00 92.38 190 LYS A CA 1
ATOM 1531 C C . LYS A 1 190 ? -6.588 -3.584 -9.549 1.00 92.38 190 LYS A C 1
ATOM 1533 O O . LYS A 1 190 ? -7.744 -3.689 -9.149 1.00 92.38 190 LYS A O 1
ATOM 1538 N N . ALA A 1 191 ? -5.909 -2.442 -9.502 1.00 92.19 191 ALA A N 1
ATOM 1539 C CA . ALA A 1 191 ? -6.514 -1.205 -9.036 1.00 92.19 191 ALA A CA 1
ATOM 1540 C C . ALA A 1 191 ? -7.606 -0.721 -10.002 1.00 92.19 191 ALA A C 1
ATOM 1542 O O . ALA A 1 191 ? -8.661 -0.288 -9.544 1.00 92.19 191 ALA A O 1
ATOM 1543 N N . THR A 1 192 ? -7.392 -0.861 -11.313 1.00 91.12 192 THR A N 1
ATOM 1544 C CA . THR A 1 192 ? -8.272 -0.365 -12.382 1.00 91.12 192 THR A CA 1
ATOM 1545 C C . THR A 1 192 ? -9.339 -1.376 -12.833 1.00 91.12 192 THR A C 1
ATOM 1547 O O . THR A 1 192 ? -9.549 -1.609 -14.026 1.00 91.12 192 THR A O 1
ATOM 1550 N N . ASP A 1 193 ? -10.039 -1.992 -11.876 1.00 86.38 193 ASP A N 1
ATOM 1551 C CA . ASP A 1 193 ? -11.153 -2.909 -12.160 1.00 86.38 193 ASP A CA 1
ATOM 1552 C C . ASP A 1 193 ? -12.403 -2.202 -12.738 1.00 86.38 193 ASP A C 1
ATOM 1554 O O . ASP A 1 193 ? -12.385 -1.010 -13.037 1.00 86.38 193 ASP A O 1
ATOM 1558 N N . ALA A 1 194 ? -13.503 -2.948 -12.913 1.00 81.19 194 ALA A N 1
ATOM 1559 C CA . ALA A 1 194 ? -14.761 -2.486 -13.519 1.00 81.19 194 ALA A CA 1
ATOM 1560 C C . ALA A 1 194 ? -15.551 -1.434 -12.707 1.00 81.19 194 ALA A C 1
ATOM 1562 O O . ALA A 1 194 ? -16.668 -1.086 -13.083 1.00 81.19 194 ALA A O 1
ATOM 1563 N N . SER A 1 195 ? -15.008 -0.947 -11.593 1.00 84.25 195 SER A N 1
ATOM 1564 C CA . SER A 1 195 ? -15.597 0.150 -10.815 1.00 84.25 195 SER A CA 1
ATOM 1565 C C . SER A 1 195 ? -14.683 1.372 -10.711 1.00 84.25 195 SER A C 1
ATOM 1567 O O . SER A 1 195 ? -14.971 2.301 -9.954 1.00 84.25 195 SER A O 1
ATOM 1569 N N . PHE A 1 196 ? -13.562 1.374 -11.433 1.00 88.81 196 PHE A N 1
ATOM 1570 C CA . PHE A 1 196 ? -12.627 2.487 -11.406 1.00 88.81 196 PHE A CA 1
ATOM 1571 C C . PHE A 1 196 ? -13.192 3.692 -12.187 1.00 88.81 196 PHE A C 1
ATOM 1573 O O . PHE A 1 196 ? -13.710 3.505 -13.290 1.00 88.81 196 PHE A O 1
ATOM 1580 N N . PRO A 1 197 ? -13.076 4.936 -11.677 1.00 88.25 197 PRO A N 1
ATOM 1581 C CA . PRO A 1 197 ? -13.652 6.111 -12.334 1.00 88.25 197 PRO A CA 1
ATOM 1582 C C . PRO A 1 197 ? -13.148 6.306 -13.782 1.00 88.25 197 PRO A C 1
ATOM 1584 O O . PRO A 1 197 ? -11.948 6.527 -13.984 1.00 88.25 197 PRO A O 1
ATOM 1587 N N . PRO A 1 198 ? -14.029 6.289 -14.808 1.00 86.19 198 PRO A N 1
ATOM 1588 C CA . PRO A 1 198 ? -13.617 6.410 -16.210 1.00 86.19 198 PRO A CA 1
ATOM 1589 C C . PRO A 1 198 ? -12.879 7.712 -16.521 1.00 86.19 198 PRO A C 1
ATOM 1591 O O . PRO A 1 198 ? -11.959 7.723 -17.334 1.00 86.19 198 PRO A O 1
ATOM 1594 N N . GLN A 1 199 ? -13.274 8.819 -15.884 1.00 83.50 199 GLN A N 1
ATOM 1595 C CA . GLN A 1 199 ? -12.643 10.128 -16.059 1.00 83.50 199 GLN A CA 1
ATOM 1596 C C . GLN A 1 199 ? -11.164 10.089 -15.656 1.00 83.50 199 GLN A C 1
ATOM 1598 O O . GLN A 1 199 ? -10.319 10.534 -16.429 1.00 83.50 199 GLN A O 1
ATOM 1603 N N . ARG A 1 200 ? -10.858 9.457 -14.521 1.00 87.81 200 ARG A N 1
ATOM 1604 C CA . ARG A 1 200 ? -9.497 9.322 -13.994 1.00 87.81 200 ARG A CA 1
ATOM 1605 C C . ARG A 1 200 ? -8.602 8.463 -14.890 1.00 87.81 200 ARG A C 1
ATOM 1607 O O . ARG A 1 200 ? -7.411 8.725 -15.005 1.00 87.81 200 ARG A O 1
ATOM 1614 N N . LEU A 1 201 ? -9.168 7.468 -15.582 1.00 87.88 201 LEU A N 1
ATOM 1615 C CA . LEU A 1 201 ? -8.431 6.678 -16.581 1.00 87.88 201 LEU A CA 1
ATOM 1616 C C . LEU A 1 201 ? -8.040 7.514 -17.801 1.00 87.88 201 LEU A C 1
ATOM 1618 O O . LEU A 1 201 ? -6.941 7.347 -18.322 1.00 87.88 201 LEU A O 1
ATOM 1622 N N . VAL A 1 202 ? -8.916 8.422 -18.244 1.00 83.75 202 VAL A N 1
ATOM 1623 C CA . VAL A 1 202 ? -8.609 9.343 -19.349 1.00 83.75 202 VAL A CA 1
ATOM 1624 C C . VAL A 1 202 ? -7.487 10.297 -18.955 1.00 83.75 202 VAL A C 1
ATOM 1626 O O . VAL A 1 202 ? -6.553 10.479 -19.726 1.00 83.75 202 VAL A O 1
ATOM 1629 N N . GLU A 1 203 ? -7.548 10.878 -17.760 1.00 84.94 203 GLU A N 1
ATOM 1630 C CA . GLU A 1 203 ? -6.501 11.778 -17.262 1.00 84.94 203 GLU A CA 1
ATOM 1631 C C . GLU A 1 203 ? -5.155 11.064 -17.128 1.00 84.94 203 GLU A C 1
ATOM 1633 O O . GLU A 1 203 ? -4.138 11.578 -17.589 1.00 84.94 203 GLU A O 1
ATOM 1638 N N . ALA A 1 204 ? -5.155 9.837 -16.599 1.00 86.56 204 ALA A N 1
ATOM 1639 C CA . ALA A 1 204 ? -3.962 9.002 -16.535 1.00 86.56 204 ALA A CA 1
ATOM 1640 C C . ALA A 1 204 ? -3.392 8.692 -17.934 1.00 86.56 204 ALA A C 1
ATOM 1642 O O . ALA A 1 204 ? -2.186 8.776 -18.135 1.00 86.56 204 ALA A O 1
ATOM 1643 N N . LEU A 1 205 ? -4.242 8.387 -18.922 1.00 84.25 205 LEU A N 1
ATOM 1644 C CA . LEU A 1 205 ? -3.819 8.178 -20.314 1.00 84.25 205 LEU A CA 1
ATOM 1645 C C . LEU A 1 205 ? -3.225 9.443 -20.947 1.00 84.25 205 LEU A C 1
ATOM 1647 O O . LEU A 1 205 ? -2.222 9.354 -21.649 1.00 84.25 205 LEU A O 1
ATOM 1651 N N . LEU A 1 206 ? -3.826 10.610 -20.700 1.00 81.12 206 LEU A N 1
ATOM 1652 C CA . LEU A 1 206 ? -3.314 11.891 -21.192 1.00 81.12 206 LEU A CA 1
ATOM 1653 C C . LEU A 1 206 ? -1.964 12.239 -20.557 1.00 81.12 206 LEU A C 1
ATOM 1655 O O . LEU A 1 206 ? -1.089 12.754 -21.245 1.00 81.12 206 LEU A O 1
ATOM 1659 N N . ALA A 1 207 ? -1.770 11.910 -19.279 1.00 78.62 207 ALA A N 1
ATOM 1660 C CA . ALA A 1 207 ? -0.496 12.098 -18.590 1.00 78.62 207 ALA A CA 1
ATOM 1661 C C . ALA A 1 207 ? 0.630 11.205 -19.147 1.00 78.62 207 ALA A C 1
ATOM 1663 O O . ALA A 1 207 ? 1.796 11.564 -19.017 1.00 78.62 207 ALA A O 1
ATOM 1664 N N . LEU A 1 208 ? 0.292 10.081 -19.793 1.00 76.25 208 LEU A N 1
ATOM 1665 C CA . LEU A 1 208 ? 1.247 9.195 -20.472 1.00 76.25 208 LEU A CA 1
ATOM 1666 C C . LEU A 1 208 ? 1.5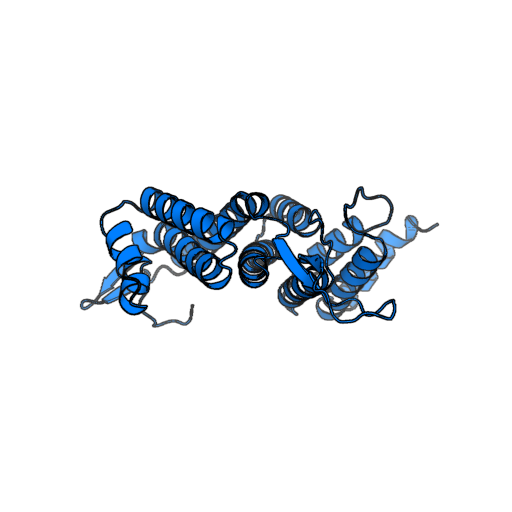90 9.623 -21.909 1.00 76.25 208 LEU A C 1
ATOM 1668 O O . LEU A 1 208 ? 2.404 8.971 -22.563 1.00 76.25 208 LEU A O 1
ATOM 1672 N N . ALA A 1 209 ? 0.963 10.680 -22.433 1.00 67.56 209 ALA A N 1
ATOM 1673 C CA . ALA A 1 209 ? 1.220 11.158 -23.786 1.00 67.56 209 ALA A CA 1
ATOM 1674 C C . ALA A 1 209 ? 2.672 11.679 -23.935 1.00 67.56 209 ALA A C 1
ATOM 1676 O O . ALA A 1 209 ? 3.224 12.233 -22.984 1.00 67.56 209 ALA A O 1
ATOM 1677 N N . PRO A 1 210 ? 3.285 11.565 -25.131 1.00 56.69 210 PRO A N 1
ATOM 1678 C CA . PRO A 1 210 ? 4.733 11.715 -25.373 1.00 56.69 210 PRO A CA 1
ATOM 1679 C C . PRO A 1 210 ? 5.367 13.083 -25.050 1.00 56.69 210 PRO A C 1
ATOM 1681 O O . PRO A 1 210 ? 6.572 13.238 -25.215 1.00 56.69 210 PRO A O 1
ATOM 1684 N N . ASN A 1 211 ? 4.590 14.061 -24.577 1.00 53.41 211 ASN A N 1
ATOM 1685 C CA . ASN A 1 211 ? 5.083 15.369 -24.138 1.00 53.41 211 ASN A CA 1
ATOM 1686 C C . ASN A 1 211 ? 5.290 15.455 -22.610 1.00 53.41 211 ASN A C 1
ATOM 1688 O O . ASN A 1 211 ? 5.612 16.529 -22.105 1.00 53.41 211 ASN A O 1
ATOM 1692 N N . GLY A 1 212 ? 5.057 14.370 -21.864 1.00 52.00 212 GLY A N 1
ATOM 1693 C CA . GLY A 1 212 ? 5.306 14.307 -20.423 1.00 52.00 212 GLY A CA 1
ATOM 1694 C C . GLY A 1 212 ? 6.742 13.890 -20.097 1.00 52.00 212 GLY A C 1
ATOM 1695 O O . GLY A 1 212 ? 7.232 12.899 -20.634 1.00 52.00 212 GLY A O 1
ATOM 1696 N N . ASP A 1 213 ? 7.396 14.603 -19.175 1.00 49.59 213 ASP A N 1
ATOM 1697 C CA . ASP A 1 213 ? 8.643 14.174 -18.521 1.00 49.59 213 ASP A CA 1
ATOM 1698 C C . ASP A 1 213 ? 8.376 12.918 -17.670 1.00 49.59 213 ASP A C 1
ATOM 1700 O O . ASP A 1 213 ? 8.098 12.984 -16.469 1.00 49.59 213 ASP A O 1
ATOM 1704 N N . LEU A 1 214 ? 8.399 11.747 -18.304 1.00 55.19 214 LEU A N 1
ATOM 1705 C CA . LEU A 1 214 ? 8.149 10.464 -17.654 1.00 55.19 214 LEU A CA 1
ATOM 1706 C C . LEU A 1 214 ? 9.449 9.669 -17.519 1.00 55.19 214 LEU A C 1
ATOM 1708 O O . LEU A 1 214 ? 10.134 9.397 -18.499 1.00 55.19 214 LEU A O 1
ATOM 1712 N N . ASN A 1 215 ? 9.730 9.198 -16.301 1.00 60.09 215 ASN A N 1
ATOM 1713 C CA . ASN A 1 215 ? 10.861 8.313 -15.976 1.00 60.09 215 ASN A CA 1
ATOM 1714 C C . ASN A 1 215 ? 10.637 6.840 -16.390 1.00 60.09 215 ASN A C 1
ATOM 1716 O O . ASN A 1 215 ? 11.242 5.935 -15.818 1.00 60.09 215 ASN A O 1
ATOM 1720 N N . LEU A 1 216 ? 9.743 6.581 -17.345 1.00 62.16 216 LEU A N 1
ATOM 1721 C CA . LEU A 1 216 ? 9.469 5.243 -17.869 1.00 62.16 216 LEU A CA 1
ATOM 1722 C C . LEU A 1 216 ? 10.070 5.121 -19.265 1.00 62.16 216 LEU A C 1
ATOM 1724 O O . LEU A 1 216 ? 9.940 6.049 -20.065 1.00 62.16 216 LEU A O 1
ATOM 1728 N N . ASP A 1 217 ? 10.673 3.971 -19.575 1.00 72.38 217 ASP A N 1
ATOM 1729 C CA . ASP A 1 217 ? 11.043 3.685 -20.957 1.00 72.38 217 ASP A CA 1
ATOM 1730 C C . ASP A 1 217 ? 9.787 3.632 -21.847 1.00 72.38 217 ASP A C 1
ATOM 1732 O O . ASP A 1 217 ? 8.666 3.393 -21.385 1.00 72.38 217 ASP A O 1
ATOM 1736 N N . TRP A 1 218 ? 9.957 3.894 -23.142 1.00 72.56 218 TRP A N 1
ATOM 1737 C CA . TRP A 1 218 ? 8.830 3.972 -24.074 1.00 72.56 218 TRP A CA 1
ATOM 1738 C C . TRP A 1 218 ? 8.010 2.669 -24.132 1.00 72.56 218 TRP A C 1
ATOM 1740 O O . TRP A 1 218 ? 6.792 2.707 -24.305 1.00 72.56 218 TRP A O 1
ATOM 1750 N N . GLY A 1 219 ? 8.650 1.511 -23.936 1.00 76.62 219 GLY A N 1
ATOM 1751 C CA . GLY A 1 219 ? 7.967 0.218 -23.903 1.00 76.62 219 GLY A CA 1
ATOM 1752 C C . GLY A 1 219 ? 7.045 0.073 -22.690 1.00 76.62 219 GLY A C 1
ATOM 1753 O O . GLY A 1 219 ? 5.907 -0.377 -22.822 1.00 76.62 219 GLY A O 1
ATOM 1754 N N . ASP A 1 220 ? 7.496 0.507 -21.517 1.00 77.44 220 ASP A N 1
ATOM 1755 C CA . ASP A 1 220 ? 6.723 0.498 -20.279 1.00 77.44 220 ASP A CA 1
ATOM 1756 C C . ASP A 1 220 ? 5.568 1.495 -20.314 1.00 77.44 220 ASP A C 1
ATOM 1758 O O . ASP A 1 220 ? 4.473 1.172 -19.848 1.00 77.44 220 ASP A O 1
ATOM 1762 N N . GLN A 1 221 ? 5.777 2.672 -20.912 1.00 79.12 221 GLN A N 1
ATOM 1763 C CA . GLN A 1 221 ? 4.707 3.645 -21.144 1.00 79.12 221 GLN A CA 1
ATOM 1764 C C . GLN A 1 221 ? 3.603 3.058 -22.029 1.00 79.12 221 GLN A C 1
ATOM 1766 O O . GLN A 1 221 ? 2.421 3.188 -21.707 1.00 79.12 221 GLN A O 1
ATOM 1771 N N . LEU A 1 222 ? 3.972 2.367 -23.113 1.00 81.00 222 LEU A N 1
ATOM 1772 C CA . LEU A 1 222 ? 3.011 1.709 -23.999 1.00 81.00 222 LEU A CA 1
ATOM 1773 C C . LEU A 1 222 ? 2.219 0.615 -23.281 1.00 81.00 222 LEU A C 1
ATOM 1775 O O . LEU A 1 222 ? 1.000 0.540 -23.430 1.00 81.00 222 LEU A O 1
ATOM 1779 N N . GLU A 1 223 ? 2.886 -0.235 -22.504 1.00 84.50 223 GLU A N 1
ATOM 1780 C CA . GLU A 1 223 ? 2.233 -1.315 -21.758 1.00 84.50 223 GLU A CA 1
ATOM 1781 C C . GLU A 1 223 ? 1.301 -0.777 -20.666 1.00 84.50 223 GLU A C 1
ATOM 1783 O O . GLU A 1 223 ? 0.167 -1.244 -20.523 1.00 84.50 223 GLU A O 1
ATOM 1788 N N . LEU A 1 224 ? 1.724 0.258 -19.940 1.00 85.44 224 LEU A N 1
ATOM 1789 C CA . LEU A 1 224 ? 0.869 0.940 -18.974 1.00 85.44 224 LEU A CA 1
ATOM 1790 C C . LEU A 1 224 ? -0.331 1.605 -19.666 1.00 85.44 224 LEU A C 1
ATOM 1792 O O . LEU A 1 224 ? -1.468 1.439 -19.222 1.00 85.44 224 LEU A O 1
ATOM 1796 N N . GLY A 1 225 ? -0.101 2.282 -20.793 1.00 85.81 225 GLY A N 1
ATOM 1797 C CA . GLY A 1 225 ? -1.151 2.865 -21.623 1.00 85.81 225 GLY A CA 1
ATOM 1798 C C . GLY A 1 225 ? -2.163 1.821 -22.100 1.00 85.81 225 GLY A C 1
ATOM 1799 O O . GLY A 1 225 ? -3.368 2.054 -22.024 1.00 85.81 225 GLY A O 1
ATOM 1800 N N . ARG A 1 226 ? -1.709 0.625 -22.499 1.00 86.69 226 ARG A N 1
ATOM 1801 C CA . ARG A 1 226 ? -2.589 -0.505 -22.852 1.00 86.69 226 ARG A CA 1
ATOM 1802 C C . ARG A 1 226 ? -3.458 -0.940 -21.674 1.00 86.69 226 ARG A C 1
ATOM 1804 O O . ARG A 1 226 ? -4.664 -1.104 -21.853 1.00 86.69 226 ARG A O 1
ATOM 1811 N N . ILE A 1 227 ? -2.884 -1.097 -20.479 1.00 87.94 227 ILE A N 1
ATOM 1812 C CA . ILE A 1 227 ? -3.637 -1.469 -19.267 1.00 87.94 227 ILE A CA 1
ATOM 1813 C C . ILE A 1 227 ? -4.734 -0.439 -18.979 1.00 87.94 227 ILE A C 1
ATOM 1815 O O . ILE A 1 227 ? -5.890 -0.813 -18.770 1.00 87.94 227 ILE A O 1
ATOM 1819 N N . LEU A 1 228 ? -4.392 0.850 -19.011 1.00 89.12 228 LEU A N 1
ATOM 1820 C CA . LEU A 1 228 ? -5.339 1.933 -18.746 1.00 89.12 228 LEU A CA 1
ATOM 1821 C C . LEU A 1 228 ? -6.412 2.047 -19.833 1.00 89.12 228 LEU A C 1
ATOM 1823 O O . LEU A 1 228 ? -7.580 2.242 -19.508 1.00 89.12 228 LEU A O 1
ATOM 1827 N N . ALA A 1 229 ? -6.059 1.862 -21.107 1.00 86.25 229 ALA A N 1
ATOM 1828 C CA . ALA A 1 229 ? -7.011 1.870 -22.215 1.00 86.25 229 ALA A CA 1
ATOM 1829 C C . ALA A 1 229 ? -8.001 0.698 -22.133 1.00 86.25 229 ALA A C 1
ATOM 1831 O O . ALA A 1 229 ? -9.200 0.890 -22.337 1.00 86.25 229 ALA A O 1
ATOM 1832 N N . ILE A 1 230 ? -7.528 -0.502 -21.775 1.00 86.88 230 ILE A N 1
ATOM 1833 C CA . ILE A 1 230 ? -8.390 -1.669 -21.541 1.00 8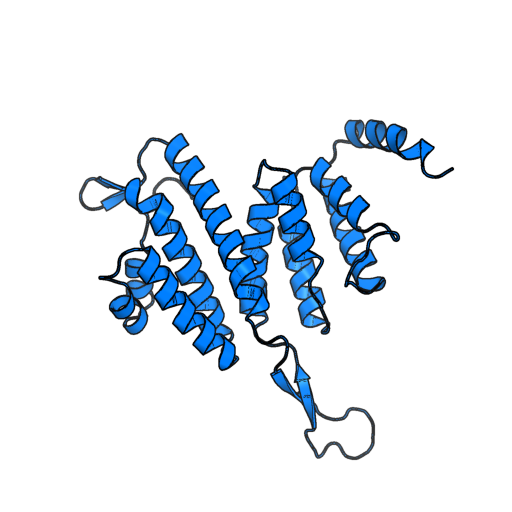6.88 230 ILE A CA 1
ATOM 1834 C C . ILE A 1 230 ? -9.330 -1.406 -20.362 1.00 86.88 230 ILE A C 1
ATOM 1836 O O . ILE A 1 230 ? -10.528 -1.675 -20.462 1.00 86.88 230 ILE A O 1
ATOM 1840 N N . ALA A 1 231 ? -8.813 -0.870 -19.254 1.00 87.62 231 ALA A N 1
ATOM 1841 C CA . ALA A 1 231 ? -9.642 -0.497 -18.115 1.00 87.62 231 ALA A CA 1
ATOM 1842 C C . ALA A 1 231 ? -10.686 0.554 -18.514 1.00 87.62 231 ALA A C 1
ATOM 1844 O O . ALA A 1 231 ? -11.859 0.414 -18.174 1.00 87.62 231 ALA A O 1
ATOM 1845 N N . TRP A 1 232 ? -10.297 1.568 -19.288 1.00 86.62 232 TRP A N 1
ATOM 1846 C CA . TRP A 1 232 ? -11.202 2.621 -19.736 1.00 86.62 232 TRP A CA 1
ATOM 1847 C C . TRP A 1 232 ? -12.317 2.061 -20.618 1.00 86.62 232 TRP A C 1
ATOM 1849 O O . TRP A 1 232 ? -13.486 2.354 -20.374 1.00 86.62 232 TRP A O 1
ATOM 1859 N N . ALA A 1 233 ? -11.983 1.188 -21.571 1.00 82.69 233 ALA A N 1
ATOM 1860 C CA . ALA A 1 233 ? -12.959 0.522 -22.429 1.00 82.69 233 ALA A CA 1
ATOM 1861 C C . ALA A 1 233 ? -13.954 -0.343 -21.634 1.00 82.69 233 ALA A C 1
ATOM 1863 O O . ALA A 1 233 ? -15.134 -0.372 -21.966 1.00 82.69 233 ALA A O 1
ATOM 1864 N N . ARG A 1 234 ? -13.503 -1.015 -20.566 1.00 84.19 234 ARG A N 1
ATOM 1865 C CA . ARG A 1 234 ? -14.370 -1.817 -19.679 1.00 84.19 234 ARG A CA 1
ATOM 1866 C C . ARG A 1 234 ? -15.309 -0.967 -18.823 1.00 84.19 234 ARG A C 1
ATOM 1868 O O . ARG A 1 234 ? -16.411 -1.409 -18.524 1.00 84.19 234 ARG A O 1
ATOM 1875 N N . ASN A 1 235 ? -14.849 0.209 -18.399 1.00 80.25 235 ASN A N 1
ATOM 1876 C CA . ASN A 1 235 ? -15.554 1.072 -17.450 1.00 80.25 235 ASN A CA 1
ATOM 1877 C C . ASN A 1 235 ? -16.412 2.154 -18.125 1.00 80.25 235 ASN A C 1
ATOM 1879 O O . ASN A 1 235 ? -17.183 2.835 -17.453 1.00 80.25 235 ASN A O 1
ATOM 1883 N N . SER A 1 236 ? -16.278 2.349 -19.438 1.00 75.44 236 SER A N 1
ATOM 1884 C CA . SER A 1 236 ? -16.993 3.407 -20.148 1.00 75.44 236 SER A CA 1
ATOM 1885 C C . SER A 1 236 ? -18.304 2.917 -20.750 1.00 75.44 236 SER A C 1
ATOM 1887 O O . SER A 1 236 ? -18.343 1.945 -21.499 1.00 75.44 236 SER A O 1
ATOM 1889 N N . ASP A 1 237 ? -19.374 3.670 -20.507 1.00 68.88 237 ASP A N 1
ATOM 1890 C CA . ASP A 1 237 ? -20.585 3.593 -21.319 1.00 68.88 237 ASP A CA 1
ATOM 1891 C C . ASP A 1 237 ? -20.268 4.147 -22.725 1.00 68.88 237 ASP A C 1
ATOM 1893 O O . ASP A 1 237 ? -19.701 5.240 -22.857 1.00 68.88 237 ASP A O 1
ATOM 1897 N N . LEU A 1 238 ? -20.626 3.406 -23.783 1.00 56.28 238 LEU A N 1
ATOM 1898 C CA . LEU A 1 238 ? -20.432 3.774 -25.198 1.00 56.28 238 LEU A CA 1
ATOM 1899 C C . LEU A 1 238 ? -20.885 5.215 -25.507 1.00 56.28 238 LEU A C 1
ATOM 1901 O O . LEU A 1 238 ? -20.285 5.903 -26.338 1.00 56.28 238 LEU A O 1
ATOM 1905 N N . SER A 1 239 ? -21.909 5.702 -24.804 1.00 56.06 239 SER A N 1
ATOM 1906 C CA . SER A 1 239 ? -22.439 7.060 -24.946 1.00 56.06 239 SER A CA 1
ATOM 1907 C C . SER A 1 239 ? -21.520 8.162 -24.378 1.00 56.06 239 SER A C 1
ATOM 1909 O O . SER A 1 239 ? -21.496 9.281 -24.903 1.00 56.06 239 SER A O 1
ATOM 1911 N N . GLN A 1 240 ? -20.705 7.864 -23.359 1.00 56.75 240 GLN A N 1
ATOM 1912 C CA . GLN A 1 240 ? -19.721 8.792 -22.780 1.00 56.75 240 GLN A CA 1
ATOM 1913 C C . GLN A 1 240 ? -18.432 8.864 -23.611 1.00 56.75 240 GLN A C 1
ATOM 1915 O O . GLN A 1 240 ? -17.857 9.946 -23.768 1.00 56.75 240 GLN A O 1
ATOM 1920 N N . VAL A 1 241 ? -18.023 7.738 -24.207 1.00 54.84 241 VAL A N 1
ATOM 1921 C CA . VAL A 1 241 ? -16.866 7.640 -25.116 1.00 54.84 241 VAL A CA 1
ATOM 1922 C C . VAL A 1 241 ? -17.059 8.530 -26.348 1.00 54.84 241 VAL A C 1
ATOM 1924 O O . VAL A 1 241 ? -16.184 9.329 -26.684 1.00 54.84 241 VAL A O 1
ATOM 1927 N N . ALA A 1 242 ? -18.239 8.475 -26.975 1.00 53.31 242 ALA A N 1
ATOM 1928 C CA . ALA A 1 242 ? -18.562 9.270 -28.161 1.00 53.31 242 ALA A CA 1
ATOM 1929 C C . ALA A 1 242 ? -18.617 10.788 -27.890 1.00 53.31 242 ALA A C 1
ATOM 1931 O O . ALA A 1 242 ? -18.238 11.585 -28.752 1.00 53.31 242 ALA A O 1
ATOM 1932 N N . ARG A 1 243 ? -19.055 11.209 -26.692 1.00 55.12 243 ARG A N 1
ATOM 1933 C CA . ARG A 1 243 ? -19.054 12.630 -26.296 1.00 55.12 243 ARG A CA 1
ATOM 1934 C C . ARG A 1 243 ? -17.646 13.179 -26.114 1.00 55.12 243 ARG A C 1
ATOM 1936 O O . ARG A 1 243 ? -17.409 14.301 -26.544 1.00 55.12 243 ARG A O 1
ATOM 1943 N N . LYS A 1 244 ? -16.735 12.409 -25.508 1.00 53.62 244 LYS A N 1
ATOM 1944 C CA . LYS A 1 244 ? -15.357 12.853 -25.250 1.00 53.62 244 LYS A CA 1
ATOM 1945 C C . LYS A 1 244 ? -14.447 12.762 -26.478 1.00 53.62 244 LYS A C 1
ATOM 1947 O O . LYS A 1 244 ? -13.640 13.660 -26.685 1.00 53.62 244 LYS A O 1
ATOM 1952 N N . LEU A 1 245 ? -14.615 11.759 -27.347 1.00 50.41 245 LEU A N 1
ATOM 1953 C CA . LEU A 1 245 ? -13.882 11.697 -28.622 1.00 50.41 245 LEU A CA 1
ATOM 1954 C C . LEU A 1 245 ? -14.164 12.917 -29.513 1.00 50.41 245 LEU A C 1
ATOM 1956 O O . LEU A 1 245 ? -13.241 13.438 -30.130 1.00 50.41 245 LEU A O 1
ATOM 1960 N N . ARG A 1 246 ? -15.401 13.435 -29.514 1.00 49.41 246 ARG A N 1
ATOM 1961 C CA . ARG A 1 246 ? -15.744 14.692 -30.206 1.00 49.41 246 ARG A CA 1
ATOM 1962 C C . ARG A 1 246 ? -15.060 15.925 -29.610 1.00 49.41 246 ARG A C 1
ATOM 1964 O O . ARG A 1 246 ? -14.819 16.877 -30.341 1.00 49.41 246 ARG A O 1
ATOM 1971 N N . THR A 1 247 ? -14.745 15.926 -28.315 1.00 48.88 247 THR A N 1
ATOM 1972 C CA . THR A 1 247 ? -14.040 17.038 -27.653 1.00 48.88 247 THR A CA 1
ATOM 1973 C C . THR A 1 247 ? -12.527 17.000 -27.864 1.00 48.88 247 THR A C 1
ATOM 1975 O O . THR A 1 247 ? -11.899 18.049 -27.813 1.00 48.88 247 THR A O 1
ATOM 1978 N N . VAL A 1 248 ? -11.943 15.821 -28.112 1.00 43.06 248 VAL A N 1
ATOM 1979 C CA . VAL A 1 248 ? -10.489 15.641 -28.319 1.00 43.06 248 VAL A CA 1
ATOM 1980 C C . VAL A 1 248 ? -10.100 15.681 -29.807 1.00 43.06 248 VAL A C 1
ATOM 1982 O O . VAL A 1 248 ? -8.968 16.022 -30.140 1.00 43.06 248 VAL A O 1
ATOM 1985 N N . GLN A 1 249 ? -11.045 15.429 -30.720 1.00 39.12 249 GLN A N 1
ATOM 1986 C CA . GLN A 1 249 ? -10.839 15.512 -32.173 1.00 39.12 249 GLN A CA 1
ATOM 1987 C C . GLN A 1 249 ? -10.241 16.833 -32.717 1.00 39.12 249 GLN A C 1
ATOM 1989 O O . GLN A 1 249 ? -9.553 16.754 -33.731 1.00 39.12 249 GLN A O 1
ATOM 1994 N N . PRO A 1 250 ? -10.415 18.024 -32.102 1.00 40.81 250 PRO A N 1
ATOM 1995 C CA . PRO A 1 250 ? -9.795 19.250 -32.615 1.00 40.81 250 PRO A CA 1
ATOM 1996 C C . PRO A 1 250 ? -8.284 19.368 -32.346 1.00 40.81 250 PRO A C 1
ATOM 1998 O O . PRO A 1 250 ? -7.674 20.313 -32.831 1.00 40.81 250 PRO A O 1
ATOM 2001 N N . LEU A 1 251 ? -7.679 18.466 -31.560 1.00 38.75 251 LEU A N 1
ATOM 2002 C CA . LEU A 1 251 ? -6.266 18.548 -31.144 1.00 38.75 251 LEU A CA 1
ATOM 2003 C C . LEU A 1 251 ? -5.328 17.601 -31.914 1.00 38.75 251 LEU A C 1
ATOM 2005 O O . LEU A 1 251 ? -4.125 17.624 -31.679 1.00 38.75 251 LEU A O 1
ATOM 2009 N N . VAL A 1 252 ? -5.866 16.776 -32.819 1.00 33.91 252 VAL A N 1
ATOM 2010 C CA . VAL A 1 252 ? -5.102 15.825 -33.660 1.00 33.91 252 VAL A CA 1
ATOM 2011 C C . VAL A 1 252 ? -5.196 16.212 -35.147 1.00 33.91 252 VAL A C 1
ATOM 2013 O O . VAL A 1 252 ? -5.144 15.352 -36.024 1.00 33.91 252 VAL A O 1
ATOM 2016 N N . GLY A 1 253 ? -5.412 17.505 -35.415 1.00 32.78 253 GLY A N 1
ATOM 2017 C CA . GLY A 1 253 ? -5.313 18.084 -36.757 1.00 32.78 253 GLY A CA 1
ATOM 2018 C C . GLY A 1 253 ? -3.877 18.106 -37.253 1.00 32.78 253 GLY A C 1
ATOM 2019 O O . GLY A 1 253 ? -2.991 18.442 -36.437 1.00 32.78 253 GLY A O 1
#